Protein AF-0000000084390236 (afdb_homodimer)

pLDDT: mean 80.51, std 17.2, range [33.47, 97.0]

Nearest PDB structures (foldseek):
  9ard-assembly1_B  TM=4.558E-01  e=3.184E+00  Escherichia coli
  2nwu-assembly1_B  TM=4.380E-01  e=3.607E+00  Saccharolobus solfataricus P2
  3d7a-assembly1_B  TM=3.954E-01  e=5.944E+00  Pyrococcus horikoshii
  8stt-assembly1_B  TM=1.913E-01  e=8.122E+00  Human immunodeficiency virus type 1 BH10
  9ard-assembly1_B  TM=4.554E-01  e=3.184E+00  Escherichia coli

Foldseek 3Di:
DPPPPPPPPPPPPPPDDDDPDDDDCPCVQAPKDKAAAQDKDWDKDDDPPQKMKIKIKHQPRHVDGMDIGHDVVLVVLLCCQVPPNPQWDWDDDPRMIITIGMDGHHD/DPPPPPPPPPPPPPPDDDDPDDDDCPCVQAPKDKAAAQDKDWDKDDDPPQKMKIKIKHQPRHVDGMDIGHDVVLVVLLCCQVPPNPQWDWDDDPRMIITIGMDGHHD

Structure (mmCIF, N/CA/C/O backbone):
data_AF-0000000084390236-model_v1
#
loop_
_entity.id
_entity.type
_entity.pdbx_description
1 polymer 'Secreted protein'
#
loop_
_atom_site.group_PDB
_atom_site.id
_atom_site.type_symbol
_atom_site.label_atom_id
_atom_site.label_alt_id
_atom_site.label_comp_id
_atom_site.label_asym_id
_atom_site.label_entity_id
_atom_site.label_seq_id
_atom_site.pdbx_PDB_ins_code
_atom_site.Cartn_x
_atom_site.Cartn_y
_atom_site.Cartn_z
_atom_site.occupancy
_atom_site.B_iso_or_equiv
_atom_site.auth_seq_id
_atom_site.auth_comp_id
_atom_site.auth_asym_id
_atom_site.auth_atom_id
_atom_site.pdbx_PDB_model_num
ATOM 1 N N . MET A 1 1 ? -8.352 -32.094 42.062 1 33.47 1 MET A N 1
ATOM 2 C CA . MET A 1 1 ? -7.641 -31.969 40.812 1 33.47 1 MET A CA 1
ATOM 3 C C . MET A 1 1 ? -8.25 -30.844 39.969 1 33.47 1 MET A C 1
ATOM 5 O O . MET A 1 1 ? -9.422 -30.922 39.594 1 33.47 1 MET A O 1
ATOM 9 N N . HIS A 1 2 ? -7.883 -29.531 40.125 1 50.31 2 HIS A N 1
ATOM 10 C CA . HIS A 1 2 ? -8.352 -28.344 39.406 1 50.31 2 HIS A CA 1
ATOM 11 C C . HIS A 1 2 ? -7.883 -28.359 37.969 1 50.31 2 HIS A C 1
ATOM 13 O O . HIS A 1 2 ? -6.691 -28.516 37.688 1 50.31 2 HIS A O 1
ATOM 19 N N . PHE A 1 3 ? -8.758 -28.828 37 1 48.78 3 PHE A N 1
ATOM 20 C CA . PHE A 1 3 ? -8.508 -28.828 35.562 1 48.78 3 PHE A CA 1
ATOM 21 C C . PHE A 1 3 ? -8.32 -27.422 35.031 1 48.78 3 PHE A C 1
ATOM 23 O O . PHE A 1 3 ? -9.258 -26.609 35.062 1 48.78 3 PHE A O 1
ATOM 30 N N . SER A 1 4 ? -7.082 -26.906 35.031 1 49.53 4 SER A N 1
ATOM 31 C CA . SER A 1 4 ? -6.789 -25.594 34.469 1 49.53 4 SER A CA 1
ATOM 32 C C . SER A 1 4 ? -6.992 -25.609 32.938 1 49.53 4 SER A C 1
ATOM 34 O O . SER A 1 4 ? -6.359 -26.391 32.25 1 49.53 4 SER A O 1
ATOM 36 N N . LEU A 1 5 ? -8.133 -25.188 32.438 1 47.44 5 LEU A N 1
ATOM 37 C CA . LEU A 1 5 ? -8.422 -24.969 31.031 1 47.44 5 LEU A CA 1
ATOM 38 C C . LEU A 1 5 ? -7.5 -23.922 30.438 1 47.44 5 LEU A C 1
ATOM 40 O O . LEU A 1 5 ? -7.602 -22.734 30.781 1 47.44 5 LEU A O 1
ATOM 44 N N . THR A 1 6 ? -6.312 -24.266 30 1 50.31 6 THR A N 1
ATOM 45 C CA . THR A 1 6 ? -5.461 -23.344 29.266 1 50.31 6 THR A CA 1
ATOM 46 C C . THR A 1 6 ? -6.07 -23.016 27.906 1 50.31 6 THR A C 1
ATOM 48 O O . THR A 1 6 ? -6.352 -23.906 27.109 1 50.31 6 THR A O 1
ATOM 51 N N . THR A 1 7 ? -6.84 -21.953 27.781 1 48.75 7 THR A N 1
ATOM 52 C CA . THR A 1 7 ? -7.383 -21.469 26.516 1 48.75 7 THR A CA 1
ATOM 53 C C . THR A 1 7 ? -6.258 -21.078 25.562 1 48.75 7 THR A C 1
ATOM 55 O O . THR A 1 7 ? -5.5 -20.156 25.828 1 48.75 7 THR A O 1
ATOM 58 N N . VAL A 1 8 ? -5.73 -21.969 24.719 1 41.94 8 VAL A N 1
ATOM 59 C CA . VAL A 1 8 ? -4.781 -21.672 23.656 1 41.94 8 VAL A CA 1
ATOM 60 C C . VAL A 1 8 ? -5.426 -20.719 22.641 1 41.94 8 VAL A C 1
ATOM 62 O O . VAL A 1 8 ? -6.457 -21.047 22.047 1 41.94 8 VAL A O 1
ATOM 65 N N . LEU A 1 9 ? -5.266 -19.422 22.75 1 39.34 9 LEU A N 1
ATOM 66 C CA . LEU A 1 9 ? -5.625 -18.484 21.703 1 39.34 9 LEU A CA 1
ATOM 67 C C . LEU A 1 9 ? -4.906 -18.812 20.391 1 39.34 9 LEU A C 1
ATOM 69 O O . LEU A 1 9 ? -3.686 -18.656 20.297 1 39.34 9 LEU A O 1
ATOM 73 N N . ALA A 1 10 ? -5.426 -19.688 19.641 1 37 10 ALA A N 1
ATOM 74 C CA . ALA A 1 10 ? -4.871 -20 18.312 1 37 10 ALA A CA 1
ATOM 75 C C . ALA A 1 10 ? -4.805 -18.75 17.453 1 37 10 ALA A C 1
ATOM 77 O O . ALA A 1 10 ? -5.832 -18.109 17.172 1 37 10 ALA A O 1
ATOM 78 N N . PHE A 1 11 ? -3.777 -17.953 17.484 1 38.78 11 PHE A N 1
ATOM 79 C CA . PHE A 1 11 ? -3.582 -16.969 16.422 1 38.78 11 PHE A CA 1
ATOM 80 C C . PHE A 1 11 ? -3.762 -17.609 15.055 1 38.78 11 PHE A C 1
ATOM 82 O O . PHE A 1 11 ? -3.016 -18.531 14.695 1 38.78 11 PHE A O 1
ATOM 89 N N . ALA A 1 12 ? -4.973 -17.656 14.594 1 41.47 12 ALA A N 1
ATOM 90 C CA . ALA A 1 12 ? -5.113 -18.109 13.219 1 41.47 12 ALA A CA 1
ATOM 91 C C . ALA A 1 12 ? -4.074 -17.453 12.312 1 41.47 12 ALA A C 1
ATOM 93 O O . ALA A 1 12 ? -4.055 -16.234 12.164 1 41.47 12 ALA A O 1
ATOM 94 N N . ALA A 1 13 ? -2.91 -17.953 12.203 1 42.88 13 ALA A N 1
ATOM 95 C CA . ALA A 1 13 ? -1.902 -17.562 11.219 1 42.88 13 ALA A CA 1
ATOM 96 C C . ALA A 1 13 ? -2.545 -17.25 9.867 1 42.88 13 ALA A C 1
ATOM 98 O O . ALA A 1 13 ? -3.465 -17.953 9.43 1 42.88 13 ALA A O 1
ATOM 99 N N . SER A 1 14 ? -2.748 -16.031 9.422 1 51.5 14 SER A N 1
ATOM 100 C CA . SER A 1 14 ? -3.033 -15.695 8.031 1 51.5 14 SER A CA 1
ATOM 101 C C . SER A 1 14 ? -2.369 -16.688 7.082 1 51.5 14 SER A C 1
ATOM 103 O O . SER A 1 14 ? -1.148 -16.844 7.105 1 51.5 14 SER A O 1
ATOM 105 N N . ALA A 1 15 ? -2.951 -17.812 6.879 1 56.16 15 ALA A N 1
ATOM 106 C CA . ALA A 1 15 ? -2.303 -18.812 6.027 1 56.16 15 ALA A CA 1
ATOM 107 C C . ALA A 1 15 ? -2.049 -18.25 4.629 1 56.16 15 ALA A C 1
ATOM 109 O O . ALA A 1 15 ? -2.99 -18.016 3.869 1 56.16 15 ALA A O 1
ATOM 110 N N . SER A 1 16 ? -1.032 -17.297 4.395 1 63.94 16 SER A N 1
ATOM 111 C CA . SER A 1 16 ? -0.568 -16.938 3.061 1 63.94 16 SER A CA 1
ATOM 112 C C . SER A 1 16 ? -0.257 -18.172 2.225 1 63.94 16 SER A C 1
ATOM 114 O O . SER A 1 16 ? 0.336 -19.125 2.725 1 63.94 16 SER A O 1
ATOM 116 N N . ALA A 1 17 ? -1.039 -18.344 1.073 1 87.12 17 ALA A N 1
ATOM 117 C CA . ALA A 1 17 ? -0.689 -19.375 0.102 1 87.12 17 ALA A CA 1
ATOM 118 C C . ALA A 1 17 ? 0.173 -18.797 -1.02 1 87.12 17 ALA A C 1
ATOM 120 O O . ALA A 1 17 ? -0.348 -18.266 -2.004 1 87.12 17 ALA A O 1
ATOM 121 N N . CYS A 1 18 ? 1.438 -18.906 -0.767 1 93.69 18 CYS A N 1
ATOM 122 C CA . CYS A 1 18 ? 2.371 -18.531 -1.825 1 93.69 18 CYS A CA 1
ATOM 123 C C . CYS A 1 18 ? 2.365 -19.562 -2.943 1 93.69 18 CYS A C 1
ATOM 125 O O . CYS A 1 18 ? 2.293 -20.766 -2.682 1 93.69 18 CYS A O 1
ATOM 127 N N . TYR A 1 19 ? 2.4 -18.969 -4.156 1 95.19 19 TYR A N 1
ATOM 128 C CA . TYR A 1 19 ? 2.535 -19.891 -5.281 1 95.19 19 TYR A CA 1
ATOM 129 C C . TYR A 1 19 ? 3.938 -20.484 -5.336 1 95.19 19 TYR A C 1
ATOM 131 O O . TYR A 1 19 ? 4.914 -19.828 -4.977 1 95.19 19 TYR A O 1
ATOM 139 N N . GLY A 1 20 ? 4.059 -21.656 -5.809 1 92.88 20 GLY A N 1
ATOM 140 C CA . GLY A 1 20 ? 5.332 -22.359 -5.832 1 92.88 20 GLY A CA 1
ATOM 141 C C . GLY A 1 20 ? 6.094 -22.172 -7.129 1 92.88 20 GLY A C 1
ATOM 142 O O . GLY A 1 20 ? 7.246 -22.609 -7.246 1 92.88 20 GLY A O 1
ATOM 143 N N . GLY A 1 21 ? 5.426 -21.562 -8.125 1 92.31 21 GLY A N 1
ATOM 144 C CA . GLY A 1 21 ? 6.051 -21.375 -9.422 1 92.31 21 GLY A CA 1
ATOM 145 C C . GLY A 1 21 ? 5.371 -20.297 -10.258 1 92.31 21 GLY A C 1
ATOM 146 O O . GLY A 1 21 ? 4.414 -19.672 -9.805 1 92.31 21 GLY A O 1
ATOM 147 N N . GLY A 1 22 ? 5.965 -20.078 -11.508 1 91.75 22 GLY A N 1
ATOM 148 C CA . GLY A 1 22 ? 5.48 -19.031 -12.398 1 91.75 22 GLY A CA 1
ATOM 149 C C . GLY A 1 22 ? 6.414 -17.844 -12.477 1 91.75 22 GLY A C 1
ATOM 150 O O . GLY A 1 22 ? 7.59 -17.938 -12.117 1 91.75 22 GLY A O 1
ATOM 151 N N . GLN A 1 23 ? 5.828 -16.766 -13.117 1 90.38 23 GLN A N 1
ATOM 152 C CA . GLN A 1 23 ? 6.605 -15.539 -13.18 1 90.38 23 GLN A CA 1
ATOM 153 C C . GLN A 1 23 ? 6.91 -15.008 -11.781 1 90.38 23 GLN A C 1
ATOM 155 O O . GLN A 1 23 ? 5.992 -14.781 -10.984 1 90.38 23 GLN A O 1
ATOM 160 N N . ALA A 1 24 ? 8.172 -14.898 -11.492 1 87.69 24 ALA A N 1
ATOM 161 C CA . ALA A 1 24 ? 8.594 -14.352 -10.203 1 87.69 24 ALA A CA 1
ATOM 162 C C . ALA A 1 24 ? 8.562 -12.82 -10.219 1 87.69 24 ALA A C 1
ATOM 164 O O . ALA A 1 24 ? 8.672 -12.203 -11.281 1 87.69 24 ALA A O 1
ATOM 165 N N . TRP A 1 25 ? 8.359 -12.25 -8.992 1 82.69 25 TRP A N 1
ATOM 166 C CA . TRP A 1 25 ? 8.438 -10.797 -8.852 1 82.69 25 TRP A CA 1
ATOM 167 C C . TRP A 1 25 ? 9.781 -10.281 -9.352 1 82.69 25 TRP A C 1
ATOM 169 O O . TRP A 1 25 ? 9.844 -9.266 -10.055 1 82.69 25 TRP A O 1
ATOM 179 N N . GLY A 1 26 ? 10.859 -11.195 -9.109 1 73.38 26 GLY A N 1
ATOM 180 C CA . GLY A 1 26 ? 12.188 -10.711 -9.461 1 73.38 26 GLY A CA 1
ATOM 181 C C . GLY A 1 26 ? 12.422 -9.266 -9.07 1 73.38 26 GLY A C 1
ATOM 182 O O . GLY A 1 26 ? 12.07 -8.852 -7.961 1 73.38 26 GLY A O 1
ATOM 183 N N . ASN A 1 27 ? 13.117 -8.578 -10.055 1 63.16 27 ASN A N 1
ATOM 184 C CA . ASN A 1 27 ? 13.43 -7.176 -9.805 1 63.16 27 ASN A CA 1
ATOM 185 C C . ASN A 1 27 ? 12.219 -6.281 -10.047 1 63.16 27 ASN A C 1
ATOM 187 O O . ASN A 1 27 ? 12.297 -5.062 -9.867 1 63.16 27 ASN A O 1
ATOM 191 N N . ILE A 1 28 ? 11.297 -6.922 -10.719 1 58.22 28 ILE A N 1
ATOM 192 C CA . ILE A 1 28 ? 10.141 -6.105 -11.078 1 58.22 28 ILE A CA 1
ATOM 193 C C . ILE A 1 28 ? 9.344 -5.758 -9.82 1 58.22 28 ILE A C 1
ATOM 195 O O . ILE A 1 28 ? 8.328 -5.062 -9.898 1 58.22 28 ILE A O 1
ATOM 199 N N . ARG A 1 29 ? 9.758 -6.508 -8.719 1 56.41 29 ARG A N 1
ATOM 200 C CA . ARG A 1 29 ? 8.969 -5.996 -7.602 1 56.41 29 ARG A CA 1
ATOM 201 C C . ARG A 1 29 ? 8.727 -4.496 -7.742 1 56.41 29 ARG A C 1
ATOM 203 O O . ARG A 1 29 ? 9.453 -3.811 -8.469 1 56.41 29 ARG A O 1
ATOM 210 N N . LEU A 1 30 ? 7.543 -3.994 -7.355 1 54.88 30 LEU A N 1
ATOM 211 C CA . LEU A 1 30 ? 7.094 -2.635 -7.637 1 54.88 30 LEU A CA 1
ATOM 212 C C . LEU A 1 30 ? 8.273 -1.668 -7.664 1 54.88 30 LEU A C 1
ATOM 214 O O . LEU A 1 30 ? 9.188 -1.778 -6.848 1 54.88 30 LEU A O 1
ATOM 218 N N . GLU A 1 31 ? 8.586 -1.188 -8.945 1 57.03 31 GLU A N 1
ATOM 219 C CA . GLU A 1 31 ? 9.75 -0.342 -9.203 1 57.03 31 GLU A CA 1
ATOM 220 C C . GLU A 1 31 ? 10.266 0.295 -7.918 1 57.03 31 GLU A C 1
ATOM 222 O O . GLU A 1 31 ? 9.508 0.922 -7.18 1 57.03 31 GLU A O 1
ATOM 227 N N . ALA A 1 32 ? 11.328 -0.36 -7.531 1 70.5 32 ALA A N 1
ATOM 228 C CA . ALA A 1 32 ? 12.023 0.193 -6.371 1 70.5 32 ALA A CA 1
ATOM 229 C C . ALA A 1 32 ? 12.734 1.494 -6.73 1 70.5 32 ALA A C 1
ATOM 231 O O . ALA A 1 32 ? 13.211 1.659 -7.855 1 70.5 32 ALA A O 1
ATOM 232 N N . VAL A 1 33 ? 12.609 2.5 -5.984 1 80.88 33 VAL A N 1
ATOM 233 C CA . VAL A 1 33 ? 13.258 3.797 -6.137 1 80.88 33 VAL A CA 1
ATOM 234 C C . VAL A 1 33 ? 14.461 3.885 -5.207 1 80.88 33 VAL A C 1
ATOM 236 O O . VAL A 1 33 ? 14.383 3.506 -4.035 1 80.88 33 VAL A O 1
ATOM 239 N N . GLU A 1 34 ? 15.539 4.336 -5.777 1 88.94 34 GLU A N 1
ATOM 240 C CA . GLU A 1 34 ? 16.734 4.523 -4.965 1 88.94 34 GLU A CA 1
ATOM 241 C C . GLU A 1 34 ? 16.75 5.902 -4.309 1 88.94 34 GLU A C 1
ATOM 243 O O . GLU A 1 34 ? 16.406 6.898 -4.941 1 88.94 34 GLU A O 1
ATOM 248 N N . PHE A 1 35 ? 17.172 5.867 -3.031 1 94.75 35 PHE A N 1
ATOM 249 C CA . PHE A 1 35 ? 17.359 7.086 -2.252 1 94.75 35 PHE A CA 1
ATOM 250 C C . PHE A 1 35 ? 18.797 7.195 -1.738 1 94.75 35 PHE A C 1
ATOM 252 O O . PHE A 1 35 ? 19.312 6.246 -1.154 1 94.75 35 PHE A O 1
ATOM 259 N N . ASN A 1 36 ? 19.359 8.422 -1.994 1 95.88 36 ASN A N 1
ATOM 260 C CA . ASN A 1 36 ? 20.562 8.719 -1.223 1 95.88 36 ASN A CA 1
ATOM 261 C C . ASN A 1 36 ? 20.25 8.938 0.253 1 95.88 36 ASN A C 1
ATOM 263 O O . ASN A 1 36 ? 19.094 9.195 0.612 1 95.88 36 ASN A O 1
ATOM 267 N N . GLY A 1 37 ? 21.266 8.789 1.025 1 95.56 37 GLY A N 1
ATOM 268 C CA . GLY A 1 37 ? 21.047 9.141 2.42 1 95.56 37 GLY A CA 1
ATOM 269 C C . GLY A 1 37 ? 20.578 10.57 2.607 1 95.56 37 GLY A C 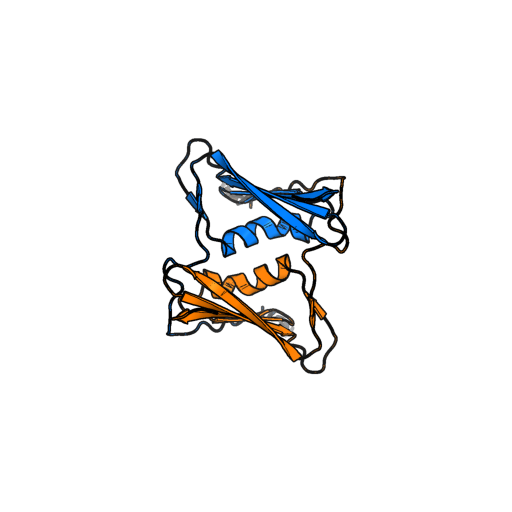1
ATOM 270 O O . GLY A 1 37 ? 21.188 11.508 2.084 1 95.56 37 GLY A O 1
ATOM 271 N N . GLY A 1 38 ? 19.484 10.703 3.395 1 96.31 38 GLY A N 1
ATOM 272 C CA . GLY A 1 38 ? 18.953 12.023 3.68 1 96.31 38 GLY A CA 1
ATOM 273 C C . GLY A 1 38 ? 18.062 12.562 2.576 1 96.31 38 GLY A C 1
ATOM 274 O O . GLY A 1 38 ? 17.453 13.617 2.729 1 96.31 38 GLY A O 1
ATOM 275 N N . GLU A 1 39 ? 17.922 11.789 1.456 1 96.88 39 GLU A N 1
ATOM 276 C CA . GLU A 1 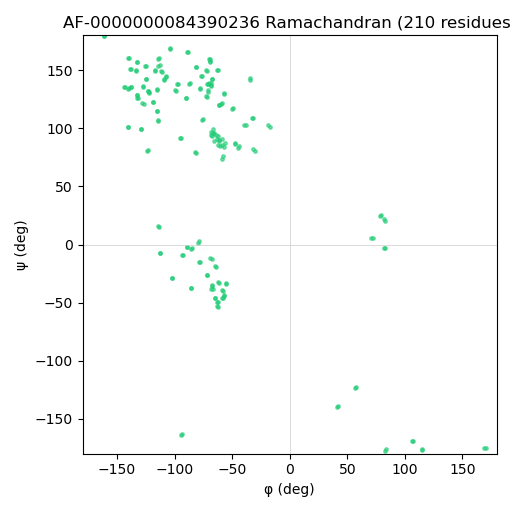39 ? 17.188 12.289 0.295 1 96.88 39 GLU A CA 1
ATOM 277 C C . GLU A 1 39 ? 15.68 12.195 0.509 1 96.88 39 GLU A C 1
ATOM 279 O O . GLU A 1 39 ? 15.18 11.203 1.033 1 96.88 39 GLU A O 1
ATOM 284 N N . ASN A 1 40 ? 15.055 13.281 0.148 1 96.62 40 ASN A N 1
ATOM 285 C CA . ASN A 1 40 ? 13.594 13.328 0.071 1 96.62 40 ASN A CA 1
ATOM 286 C C . ASN A 1 40 ? 13.102 13.117 -1.357 1 96.62 40 ASN A C 1
ATOM 288 O O . ASN A 1 40 ? 13.695 13.633 -2.307 1 96.62 40 ASN A O 1
ATOM 292 N N . LYS A 1 41 ? 12.055 12.328 -1.477 1 94.75 41 LYS A N 1
ATOM 293 C CA . LYS A 1 41 ? 11.266 12.305 -2.701 1 94.75 41 LYS A CA 1
ATOM 294 C C . LYS A 1 41 ? 9.789 12.578 -2.406 1 94.75 41 LYS A C 1
ATOM 296 O O . LYS A 1 41 ? 9.281 12.195 -1.353 1 94.75 41 LYS A O 1
ATOM 301 N N . TYR A 1 42 ? 9.242 13.305 -3.338 1 94.31 42 TYR A N 1
ATOM 302 C CA . TYR A 1 42 ? 7.883 13.797 -3.119 1 94.31 42 TYR A CA 1
ATOM 303 C C . TYR A 1 42 ? 6.93 13.227 -4.16 1 94.31 42 TYR A C 1
ATOM 305 O O . TYR A 1 42 ? 7.352 12.805 -5.242 1 94.31 42 TYR A O 1
ATOM 313 N N . GLY A 1 43 ? 5.672 13.078 -3.705 1 88.75 4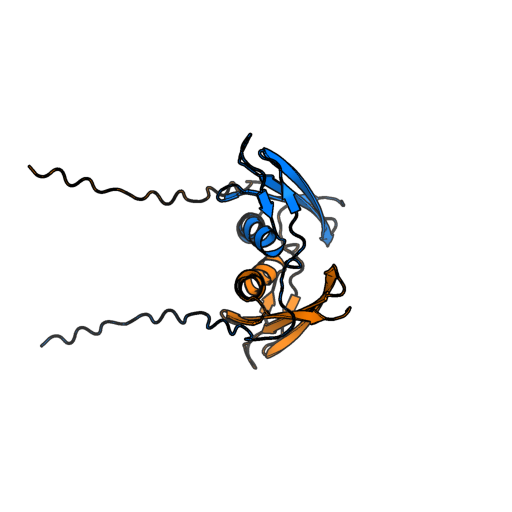3 GLY A N 1
ATOM 314 C CA . GLY A 1 43 ? 4.574 12.695 -4.578 1 88.75 43 GLY A CA 1
ATOM 315 C C . GLY A 1 43 ? 3.285 13.438 -4.277 1 88.75 43 GLY A C 1
ATOM 316 O O . GLY A 1 43 ? 3.145 14.039 -3.213 1 88.75 43 GLY A O 1
ATOM 317 N N . CYS A 1 44 ? 2.439 13.398 -5.305 1 88.44 44 CYS A N 1
ATOM 318 C CA . CYS A 1 44 ? 1.13 14.031 -5.172 1 88.44 44 CYS A CA 1
ATOM 319 C C . CYS A 1 44 ? 0.061 13.227 -5.902 1 88.44 44 CYS A C 1
ATOM 321 O O . CYS A 1 44 ? 0.289 12.75 -7.016 1 88.44 44 CYS A O 1
ATOM 323 N N . LYS A 1 45 ? -1.045 13.078 -5.195 1 81.69 45 LYS A N 1
ATOM 324 C CA . LYS A 1 45 ? -2.178 12.391 -5.805 1 81.69 45 LYS A CA 1
ATOM 325 C C . LYS A 1 45 ? -3.475 13.164 -5.59 1 81.69 45 LYS A C 1
ATOM 327 O O . LYS A 1 45 ? -3.805 13.531 -4.461 1 81.69 45 LYS A O 1
ATOM 332 N N . ASN A 1 46 ? -4.191 13.445 -6.785 1 80.75 46 ASN A N 1
ATOM 333 C CA . ASN A 1 46 ? -5.527 14.023 -6.66 1 80.75 46 ASN A CA 1
ATOM 334 C C . ASN A 1 46 ? -6.535 12.984 -6.172 1 80.75 46 ASN A C 1
ATOM 336 O O . ASN A 1 46 ? -6.578 11.867 -6.676 1 80.75 46 ASN A O 1
ATOM 340 N N . MET A 1 47 ? -7.078 13.609 -5.133 1 75.5 47 MET A N 1
ATOM 341 C CA . MET A 1 47 ? -8.164 12.773 -4.629 1 75.5 47 MET A CA 1
ATOM 342 C C . MET A 1 47 ? -9.523 13.328 -5.047 1 75.5 47 MET A C 1
ATOM 344 O O . MET A 1 47 ? -9.594 14.359 -5.719 1 75.5 47 MET A O 1
ATOM 348 N N . GLY A 1 48 ? -10.641 12.75 -4.934 1 70.38 48 GLY A N 1
ATOM 349 C CA . GLY A 1 48 ? -11.969 13.273 -5.227 1 70.38 48 GLY A CA 1
ATOM 350 C C . GLY A 1 48 ? -12.352 14.453 -4.355 1 70.38 48 GLY A C 1
ATOM 351 O O . GLY A 1 48 ? -11.766 14.664 -3.293 1 70.38 48 GLY A O 1
ATOM 352 N N . GLY A 1 49 ? -13.195 15.406 -4.836 1 77 49 GLY A N 1
ATOM 353 C CA . GLY A 1 49 ? -13.758 16.484 -4.027 1 77 49 GLY A CA 1
ATOM 354 C C . GLY A 1 49 ? -12.82 17.656 -3.855 1 77 49 GLY A C 1
ATOM 355 O O . GLY A 1 49 ? -12.867 18.344 -2.836 1 77 49 GLY A O 1
ATOM 356 N N . GLY A 1 50 ? -11.859 17.75 -4.793 1 86.69 50 GLY A N 1
ATOM 357 C CA . GLY A 1 50 ? -10.969 18.906 -4.719 1 86.69 50 GLY A CA 1
ATOM 358 C C . GLY A 1 50 ? -9.891 18.75 -3.656 1 86.69 50 GLY A C 1
ATOM 359 O O . GLY A 1 50 ? -9.461 19.75 -3.061 1 86.69 50 GLY A O 1
ATOM 360 N N . VAL A 1 51 ? -9.562 17.516 -3.318 1 84.12 51 VAL A N 1
ATOM 361 C CA . VAL A 1 51 ? -8.539 17.25 -2.318 1 84.12 51 VAL A CA 1
ATOM 362 C C . VAL A 1 51 ? -7.355 16.531 -2.967 1 84.12 51 VAL A C 1
ATOM 364 O O . VAL A 1 51 ? -7.547 15.641 -3.791 1 84.12 51 VAL A O 1
ATOM 367 N N . ARG A 1 52 ? -6.219 17 -2.662 1 87.56 52 ARG A N 1
ATOM 368 C CA . ARG A 1 52 ? -5 16.281 -3.051 1 87.56 52 ARG A CA 1
ATOM 369 C C . ARG A 1 52 ? -4.266 15.75 -1.828 1 87.56 52 ARG A C 1
ATOM 371 O O . ARG A 1 52 ? -4.484 16.219 -0.709 1 87.56 52 ARG A O 1
ATOM 378 N N . VAL A 1 53 ? -3.389 14.758 -2.041 1 89.06 53 VAL A N 1
ATOM 379 C CA . VAL A 1 53 ? -2.518 14.266 -0.979 1 89.06 53 VAL A CA 1
ATOM 380 C C . VAL A 1 53 ? -1.057 14.469 -1.373 1 89.06 53 VAL A C 1
ATOM 382 O O . VAL A 1 53 ? -0.637 14.062 -2.459 1 89.06 53 VAL A O 1
ATOM 385 N N . ASN A 1 54 ? -0.368 15.195 -0.52 1 93.62 54 ASN A N 1
ATOM 386 C CA . ASN A 1 54 ? 1.079 15.312 -0.665 1 93.62 54 ASN A CA 1
ATOM 387 C C . ASN A 1 54 ? 1.81 14.219 0.11 1 93.62 54 ASN A C 1
ATOM 389 O O . ASN A 1 54 ? 1.538 14 1.293 1 93.62 54 ASN A O 1
ATOM 393 N N . PHE A 1 55 ? 2.688 13.516 -0.681 1 93.25 55 PHE A N 1
ATOM 394 C CA . PHE A 1 55 ? 3.48 12.461 -0.057 1 93.25 55 PHE A CA 1
ATOM 395 C C . PHE A 1 55 ? 4.953 12.852 -0.004 1 93.25 55 PHE A C 1
ATOM 397 O O . PHE A 1 55 ? 5.43 13.609 -0.849 1 93.25 55 PHE A O 1
ATOM 404 N N . ARG A 1 56 ? 5.602 12.391 0.985 1 95.75 56 ARG A N 1
ATOM 405 C CA . ARG A 1 56 ? 7.059 12.414 1.051 1 95.75 56 ARG A CA 1
ATOM 406 C C . ARG A 1 56 ? 7.602 11.094 1.601 1 95.75 56 ARG A C 1
ATOM 408 O O . ARG A 1 56 ? 7.055 10.547 2.557 1 95.75 56 ARG A O 1
ATOM 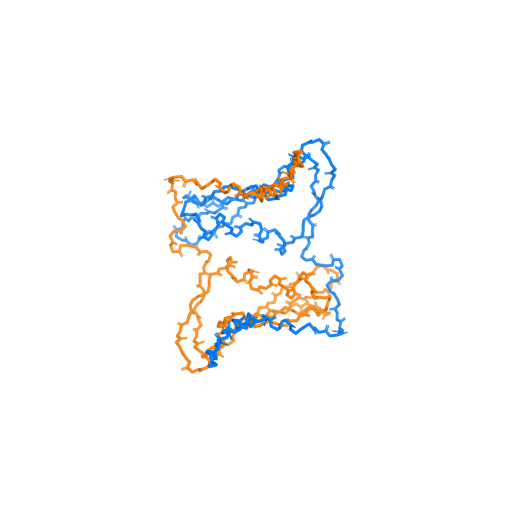415 N N . MET A 1 57 ? 8.633 10.633 0.925 1 95.31 57 MET A N 1
ATOM 416 C CA . MET A 1 57 ? 9.445 9.57 1.495 1 95.31 57 MET A CA 1
ATOM 417 C C . MET A 1 57 ? 10.906 10 1.599 1 95.31 57 MET A C 1
ATOM 419 O O . MET A 1 57 ? 11.477 10.523 0.638 1 95.31 57 MET A O 1
ATOM 423 N N . ARG A 1 58 ? 11.469 9.758 2.799 1 96.06 58 ARG A N 1
ATOM 424 C CA . ARG A 1 58 ? 12.859 10.156 3.008 1 96.06 58 ARG A CA 1
ATOM 425 C C . ARG A 1 58 ? 13.688 8.984 3.52 1 96.06 58 ARG A C 1
ATOM 427 O O . ARG A 1 58 ? 13.234 8.219 4.375 1 96.06 58 ARG A O 1
ATOM 434 N N . ASN A 1 59 ? 14.805 8.914 2.91 1 96.44 59 ASN A N 1
ATOM 435 C CA . ASN A 1 59 ? 15.836 8.141 3.588 1 96.44 59 ASN A CA 1
ATOM 436 C C . ASN A 1 59 ? 16.438 8.906 4.758 1 96.44 59 ASN A C 1
ATOM 438 O O . ASN A 1 59 ? 17.219 9.844 4.555 1 96.44 59 ASN A O 1
ATOM 442 N N . GLY A 1 60 ? 16.094 8.461 5.902 1 95.25 60 GLY A N 1
ATOM 443 C CA . GLY A 1 60 ? 16.422 9.227 7.094 1 95.25 60 GLY A CA 1
ATOM 444 C C . GLY A 1 60 ? 17.859 9.039 7.535 1 95.25 60 GLY A C 1
ATOM 445 O O . GLY A 1 60 ? 18.297 9.609 8.539 1 95.25 60 GLY A O 1
ATOM 446 N N . ASP A 1 61 ? 18.547 8.25 6.742 1 92.06 61 ASP A N 1
ATOM 447 C CA . ASP A 1 61 ? 19.953 8.094 7.047 1 92.06 61 ASP A CA 1
ATOM 448 C C . ASP A 1 61 ? 20.766 9.266 6.496 1 92.06 61 ASP A C 1
ATOM 450 O O . ASP A 1 61 ? 21.484 9.117 5.5 1 92.06 61 ASP A O 1
ATOM 454 N N . ASP A 1 62 ? 20.656 10.234 7.23 1 88 62 ASP A N 1
ATOM 455 C CA . ASP A 1 62 ? 21.391 11.422 6.785 1 88 62 ASP A CA 1
ATOM 456 C C . ASP A 1 62 ? 22.875 11.148 6.668 1 88 62 ASP A C 1
ATOM 458 O O . ASP A 1 62 ? 23.531 10.805 7.66 1 88 62 ASP A O 1
ATOM 462 N N . GLY A 1 63 ? 23.344 11.352 5.453 1 87.25 63 GLY A N 1
ATOM 463 C CA . GLY A 1 63 ? 24.766 11.086 5.227 1 87.25 63 GLY A CA 1
ATOM 464 C C . GLY A 1 63 ? 25.109 9.609 5.227 1 87.25 63 GLY A C 1
ATOM 465 O O . GLY A 1 63 ? 26.281 9.242 5.188 1 87.25 63 GLY A O 1
ATOM 466 N N . GLY A 1 64 ? 24.141 8.805 5.312 1 89.44 64 GLY A N 1
ATOM 467 C CA . GLY A 1 64 ? 24.328 7.363 5.359 1 89.44 64 GLY A CA 1
ATOM 468 C C . GLY A 1 64 ? 24.219 6.703 3.996 1 89.44 64 GLY A C 1
ATOM 469 O O . GLY A 1 64 ? 24.406 7.363 2.969 1 89.44 64 GLY A O 1
ATOM 470 N N . PRO A 1 65 ? 24.047 5.422 3.943 1 93.12 65 PRO A N 1
ATOM 471 C CA . PRO A 1 65 ? 24.047 4.656 2.695 1 93.12 65 PRO A CA 1
ATOM 472 C C . PRO A 1 65 ? 22.828 4.945 1.833 1 93.12 65 PRO A C 1
ATOM 474 O O . PRO A 1 65 ? 21.781 5.371 2.348 1 93.12 65 PRO A O 1
ATOM 477 N N . ARG A 1 66 ? 23.047 4.645 0.535 1 94.19 66 ARG A N 1
ATOM 478 C CA . ARG A 1 66 ? 21.906 4.586 -0.38 1 94.19 66 ARG A CA 1
ATOM 479 C C . ARG A 1 66 ? 21 3.412 -0.041 1 94.19 66 ARG A C 1
ATOM 481 O O . ARG A 1 66 ? 21.453 2.379 0.448 1 94.19 66 ARG A O 1
ATOM 488 N N . ARG A 1 67 ? 19.688 3.709 -0.199 1 91.88 67 ARG A N 1
ATOM 489 C CA . ARG A 1 67 ? 18.703 2.654 0.021 1 91.88 67 ARG A CA 1
ATOM 490 C C . ARG A 1 67 ? 17.672 2.619 -1.105 1 91.88 67 ARG A C 1
ATOM 492 O O . ARG A 1 67 ? 17.344 3.656 -1.688 1 91.88 67 ARG A O 1
ATOM 499 N N . THR A 1 68 ? 17.203 1.408 -1.318 1 87.31 68 THR A N 1
ATOM 500 C CA . THR A 1 68 ? 16.141 1.229 -2.303 1 87.31 68 THR A CA 1
ATOM 501 C C . THR A 1 68 ? 14.812 0.897 -1.618 1 87.31 68 THR A C 1
ATOM 503 O O . THR A 1 68 ? 14.797 0.245 -0.572 1 87.31 68 THR A O 1
ATOM 506 N N . LEU A 1 69 ? 13.773 1.477 -2.193 1 84.56 69 LEU A N 1
ATOM 507 C CA . LEU A 1 69 ? 12.43 1.275 -1.668 1 84.56 69 LEU A CA 1
ATOM 508 C C . LEU A 1 69 ? 11.484 0.801 -2.766 1 84.56 69 LEU A C 1
ATOM 510 O O . LEU A 1 69 ? 11.312 1.479 -3.781 1 84.56 69 LEU A O 1
ATOM 514 N N . ASP A 1 70 ? 10.945 -0.351 -2.488 1 75.56 70 ASP A N 1
ATOM 515 C CA . ASP A 1 70 ? 9.961 -0.819 -3.461 1 75.56 70 ASP A CA 1
ATOM 516 C C . ASP A 1 70 ? 8.562 -0.297 -3.125 1 75.56 70 ASP A C 1
ATOM 518 O O . ASP A 1 70 ? 8.32 0.154 -2.004 1 75.56 70 ASP A O 1
ATOM 522 N N . TYR A 1 71 ? 7.688 -0.4 -4.047 1 70.88 71 TYR A N 1
ATOM 523 C CA . TYR A 1 71 ? 6.367 0.208 -3.949 1 70.88 71 TYR A CA 1
ATOM 524 C C . TYR A 1 71 ? 5.578 -0.385 -2.789 1 70.88 71 TYR A C 1
ATOM 526 O O . TYR A 1 71 ? 4.949 0.345 -2.02 1 70.88 71 TYR A O 1
ATOM 534 N N . ALA A 1 72 ? 5.516 -1.654 -2.693 1 69.44 72 ALA A N 1
ATOM 535 C CA . ALA A 1 72 ? 4.742 -2.291 -1.629 1 69.44 72 ALA A CA 1
ATOM 536 C C . ALA A 1 72 ? 5.219 -1.828 -0.254 1 69.44 72 ALA A C 1
ATOM 538 O O . ALA A 1 72 ? 4.402 -1.545 0.626 1 69.44 72 ALA A O 1
ATOM 539 N N . THR A 1 73 ? 6.5 -1.781 -0.112 1 75.56 73 THR A N 1
ATOM 540 C CA . THR A 1 73 ? 7.066 -1.331 1.156 1 75.56 73 THR A CA 1
ATOM 541 C C . THR A 1 73 ? 6.777 0.151 1.38 1 75.56 73 THR A C 1
ATOM 543 O O . THR A 1 73 ? 6.535 0.578 2.51 1 75.56 73 THR A O 1
ATOM 546 N N . CYS A 1 74 ? 6.809 0.873 0.268 1 80.75 74 CYS A N 1
ATOM 547 C CA . CYS A 1 74 ? 6.469 2.289 0.354 1 80.75 74 CYS A CA 1
ATOM 548 C C . CYS A 1 74 ? 5.07 2.479 0.926 1 80.75 74 CYS A C 1
ATOM 550 O O . CYS A 1 74 ? 4.875 3.254 1.863 1 80.75 74 CYS A O 1
ATOM 552 N N . ILE A 1 75 ? 4.266 1.732 0.422 1 75.31 75 ILE A N 1
ATOM 553 C CA . ILE A 1 75 ? 2.879 1.854 0.856 1 75.31 75 ILE A CA 1
ATOM 554 C C . ILE A 1 75 ? 2.75 1.403 2.309 1 75.31 75 ILE A C 1
ATOM 556 O O . ILE A 1 75 ? 2.002 1.998 3.088 1 75.31 75 ILE A O 1
ATOM 560 N N . HIS A 1 76 ? 3.406 0.466 2.617 1 74.75 76 HIS A N 1
ATOM 561 C CA . HIS A 1 76 ? 3.395 -0.001 4 1 74.75 76 HIS A CA 1
ATOM 562 C C . HIS A 1 76 ? 3.828 1.103 4.957 1 74.75 76 HIS A C 1
ATOM 564 O O . HIS A 1 76 ? 3.209 1.301 6.004 1 74.75 76 HIS A O 1
ATOM 570 N N . PHE A 1 77 ? 4.805 1.87 4.57 1 84.38 77 PHE A N 1
ATOM 571 C CA . PHE A 1 77 ? 5.301 2.93 5.438 1 84.38 77 PHE A CA 1
ATOM 572 C C . PHE A 1 77 ? 4.297 4.07 5.531 1 84.38 77 PHE A C 1
ATOM 574 O O . PHE A 1 77 ? 4.191 4.727 6.57 1 84.38 77 PHE A O 1
ATOM 581 N N . LEU A 1 78 ? 3.525 4.168 4.512 1 85.19 78 LEU A N 1
ATOM 582 C CA . LEU A 1 78 ? 2.602 5.297 4.461 1 85.19 78 LEU A CA 1
ATOM 583 C C . LEU A 1 78 ? 1.274 4.941 5.125 1 85.19 78 LEU A C 1
ATOM 585 O O . LEU A 1 78 ? 0.426 5.812 5.328 1 85.19 78 LEU A O 1
ATOM 589 N N . LYS A 1 79 ? 1.16 3.793 5.555 1 79.94 79 LYS A N 1
ATOM 590 C CA . LYS A 1 79 ? -0.119 3.307 6.066 1 79.94 79 LYS A CA 1
ATOM 591 C C . LYS A 1 79 ? -0.537 4.07 7.32 1 79.94 79 LYS A C 1
ATOM 593 O O . LYS A 1 79 ? -1.688 4.492 7.441 1 79.94 79 LYS A O 1
ATOM 598 N N . ASN A 1 80 ? 0.333 4.242 8.188 1 80.94 80 ASN A N 1
ATOM 599 C CA . ASN A 1 80 ? -0.032 4.848 9.461 1 80.94 80 ASN A CA 1
ATOM 600 C C . ASN A 1 80 ? -0.539 6.277 9.281 1 80.94 80 ASN A C 1
ATOM 602 O O . ASN A 1 80 ? -1.648 6.605 9.703 1 80.94 80 ASN A O 1
ATOM 606 N N . PRO A 1 81 ? 0.177 7.141 8.633 1 87.44 81 PRO A N 1
ATOM 607 C CA . PRO A 1 81 ? -0.35 8.5 8.484 1 87.44 81 PRO A CA 1
ATOM 608 C C . PRO A 1 81 ? -1.627 8.539 7.645 1 87.44 81 PRO A C 1
ATOM 610 O O . PRO A 1 81 ? -2.418 9.484 7.77 1 87.44 81 PRO A O 1
ATOM 613 N N . ILE A 1 82 ? -1.881 7.512 6.879 1 82.19 82 ILE A N 1
ATOM 614 C CA . ILE A 1 82 ? -3.07 7.48 6.035 1 82.19 82 ILE A CA 1
ATOM 615 C C . ILE A 1 82 ? -4.258 6.945 6.832 1 82.19 82 ILE A C 1
ATOM 617 O O . ILE A 1 82 ? -5.367 7.469 6.73 1 82.19 82 ILE A O 1
ATOM 621 N N . THR A 1 83 ? -4.031 5.969 7.699 1 77.94 83 THR A N 1
ATOM 622 C CA . THR A 1 83 ? -5.141 5.242 8.312 1 77.94 83 THR A CA 1
ATOM 623 C C . THR A 1 83 ? -5.387 5.73 9.734 1 77.94 83 THR A C 1
ATOM 625 O O . THR A 1 83 ? -6.527 5.738 10.211 1 77.94 83 THR A O 1
ATOM 628 N N . ASN A 1 84 ? -4.359 6.184 10.336 1 80.38 84 ASN A N 1
ATOM 629 C CA . ASN A 1 84 ? -4.504 6.41 11.766 1 80.38 84 ASN A CA 1
ATOM 630 C C . ASN A 1 84 ? -4.445 7.895 12.109 1 80.38 84 ASN A C 1
ATOM 632 O O . ASN A 1 84 ? -4.672 8.281 13.258 1 80.38 84 ASN A O 1
ATOM 636 N N . CYS A 1 85 ? -4.133 8.688 11.094 1 87.12 85 CYS A N 1
ATOM 637 C CA . CYS A 1 85 ? -4.027 10.125 11.328 1 87.12 85 CYS A CA 1
ATOM 638 C C . CYS A 1 85 ? -5.094 10.891 10.555 1 87.12 85 CYS A C 1
ATOM 640 O O . CYS A 1 85 ? -4.992 11.031 9.328 1 87.12 85 CYS A O 1
ATOM 642 N N . ASN A 1 86 ? -5.992 11.523 11.195 1 85.81 86 ASN A N 1
ATOM 643 C CA . ASN A 1 86 ? -7.137 12.156 10.547 1 85.81 86 ASN A CA 1
ATOM 644 C C . ASN A 1 86 ? -6.695 13.258 9.586 1 85.81 86 ASN A C 1
ATOM 646 O O . ASN A 1 86 ? -7.34 13.484 8.562 1 85.81 86 ASN A O 1
ATOM 650 N N . PHE A 1 87 ? -5.617 13.875 9.953 1 90.88 87 PHE A N 1
ATOM 651 C CA . PHE A 1 87 ? -5.184 15.008 9.156 1 90.88 87 PHE A CA 1
ATOM 652 C C . PHE A 1 87 ? -3.857 14.719 8.469 1 90.88 87 PHE A C 1
ATOM 654 O O . PHE A 1 87 ? -3.186 15.633 7.984 1 90.88 87 PHE A O 1
ATOM 661 N N . GLY A 1 88 ? -3.488 13.461 8.422 1 90.06 88 GLY A N 1
ATOM 662 C CA . GLY A 1 88 ? -2.174 13.102 7.914 1 90.06 88 GLY A CA 1
ATOM 663 C C . GLY A 1 88 ? -1.079 13.227 8.961 1 90.06 88 GLY A C 1
ATOM 664 O O . GLY A 1 88 ? -1.361 13.438 10.141 1 90.06 88 GLY A O 1
ATOM 665 N N . GLY A 1 89 ? 0.072 12.953 8.453 1 94.81 89 GLY A N 1
ATOM 666 C CA . GLY A 1 89 ? 1.194 12.984 9.383 1 94.81 89 GLY A CA 1
ATOM 667 C C . GLY A 1 89 ? 2.473 12.422 8.781 1 94.81 89 GLY A C 1
ATOM 668 O O . GLY A 1 89 ? 2.586 12.289 7.562 1 94.81 89 GLY A O 1
ATOM 669 N N . GLU A 1 90 ? 3.42 12.383 9.734 1 94.94 90 GLU A N 1
ATOM 670 C CA . GLU A 1 90 ? 4.719 11.797 9.414 1 94.94 90 GLU A CA 1
ATOM 671 C C . GLU A 1 90 ? 5.086 10.688 10.398 1 94.94 90 GLU A C 1
ATOM 673 O O . GLU A 1 90 ? 4.543 10.633 11.508 1 94.94 90 GLU A O 1
ATOM 678 N N . ASP A 1 91 ? 5.914 9.797 9.82 1 93.81 91 ASP A N 1
ATOM 679 C CA . ASP A 1 91 ? 6.324 8.688 10.664 1 93.81 91 ASP A CA 1
ATOM 680 C C . ASP A 1 91 ? 7.836 8.469 10.594 1 93.81 91 ASP A C 1
ATOM 682 O O . ASP A 1 91 ? 8.508 9.047 9.734 1 93.81 91 ASP A O 1
ATOM 686 N N . ASN A 1 92 ? 8.297 7.828 11.68 1 92 92 ASN A N 1
ATOM 687 C CA . ASN A 1 92 ? 9.664 7.344 11.742 1 92 92 ASN A CA 1
ATOM 688 C C . ASN A 1 92 ? 9.719 5.82 11.797 1 92 92 ASN A C 1
ATOM 690 O O . ASN A 1 92 ? 9.484 5.227 12.852 1 92 92 ASN A O 1
ATOM 694 N N . GLN A 1 93 ? 10.125 5.246 10.656 1 89.62 93 GLN A N 1
ATOM 695 C CA . GLN A 1 93 ? 10.164 3.789 10.562 1 89.62 93 GLN A CA 1
ATOM 696 C C . GLN A 1 93 ? 11.516 3.303 10.055 1 89.62 93 GLN A C 1
ATOM 698 O O . GLN A 1 93 ? 11.773 3.322 8.852 1 89.62 93 GLN A O 1
ATOM 703 N N . GLY A 1 94 ? 12.336 2.869 11.023 1 89.94 94 GLY A N 1
ATOM 704 C CA . GLY A 1 94 ? 13.695 2.543 10.609 1 89.94 94 GLY A CA 1
ATOM 705 C C . GLY A 1 94 ? 14.406 3.701 9.938 1 89.94 94 GLY A C 1
ATOM 706 O O . GLY A 1 94 ? 14.477 4.801 10.492 1 89.94 94 GLY A O 1
ATOM 707 N N . ALA A 1 95 ? 14.852 3.428 8.719 1 93.62 95 ALA A N 1
ATOM 708 C CA . ALA A 1 95 ? 15.562 4.473 7.984 1 93.62 95 ALA A CA 1
ATOM 709 C C . ALA A 1 95 ? 14.594 5.398 7.262 1 93.62 95 ALA A C 1
ATOM 711 O O . ALA A 1 95 ? 15 6.406 6.68 1 93.62 95 ALA A O 1
ATOM 712 N N . TRP A 1 96 ? 13.32 5.051 7.371 1 94.81 96 TRP A N 1
ATOM 713 C CA . TRP A 1 96 ? 12.383 5.73 6.48 1 94.81 96 TRP A CA 1
ATOM 714 C C . TRP A 1 96 ? 11.523 6.727 7.254 1 94.81 96 TRP A C 1
ATOM 716 O O . TRP A 1 96 ? 11.172 6.484 8.414 1 94.81 96 TRP A O 1
ATOM 726 N N . ARG A 1 97 ? 11.25 7.844 6.516 1 95.44 97 ARG A N 1
ATOM 727 C CA . ARG A 1 97 ? 10.406 8.914 7.039 1 95.44 97 ARG A CA 1
ATOM 728 C C . ARG A 1 97 ? 9.227 9.18 6.109 1 95.44 97 ARG A C 1
ATOM 730 O O . ARG A 1 97 ? 9.234 10.148 5.348 1 95.44 97 ARG A O 1
ATOM 737 N N . PRO A 1 98 ? 8.195 8.375 6.211 1 95.12 98 PRO A N 1
ATOM 738 C CA . PRO A 1 98 ? 7.008 8.594 5.379 1 95.12 98 PRO A CA 1
ATOM 739 C C . PRO A 1 98 ? 6.141 9.742 5.875 1 95.12 98 PRO A C 1
ATOM 741 O O . PRO A 1 98 ? 6.039 9.969 7.082 1 95.12 98 PRO A O 1
ATOM 744 N N . ARG A 1 99 ? 5.562 10.43 4.91 1 95.06 99 ARG A N 1
ATOM 745 C CA . ARG A 1 99 ? 4.605 11.5 5.18 1 95.06 99 ARG A CA 1
ATOM 746 C C . ARG A 1 99 ? 3.447 11.461 4.188 1 95.06 99 ARG A C 1
ATOM 748 O O . ARG A 1 99 ? 3.65 11.234 2.994 1 95.06 99 ARG A O 1
ATOM 755 N N . ALA A 1 100 ? 2.305 11.586 4.695 1 92.5 100 ALA A N 1
ATOM 756 C CA . ALA A 1 100 ? 1.092 11.781 3.906 1 92.5 100 ALA A CA 1
ATOM 757 C C . ALA A 1 100 ? 0.25 12.922 4.477 1 92.5 100 ALA A C 1
ATOM 759 O O . ALA A 1 100 ? -0.055 12.945 5.668 1 92.5 100 ALA A O 1
ATOM 760 N N . ASP A 1 101 ? -0.106 13.859 3.557 1 93.56 101 ASP A N 1
ATOM 761 C CA . ASP A 1 101 ? -0.743 15.102 3.998 1 93.56 101 ASP A CA 1
ATOM 762 C C . ASP A 1 101 ? -1.856 15.516 3.039 1 93.56 101 ASP A C 1
ATOM 764 O O . ASP A 1 101 ? -1.589 16.094 1.979 1 93.56 101 ASP A O 1
ATOM 768 N N . PRO A 1 102 ? -3.07 15.227 3.469 1 91.31 102 PRO A N 1
ATOM 769 C CA . PRO A 1 102 ? -4.16 15.734 2.629 1 91.31 102 PRO A CA 1
ATOM 770 C C . PRO A 1 102 ? -4.266 17.25 2.66 1 91.31 102 PRO A C 1
ATOM 772 O O . PRO A 1 102 ? -4.047 17.875 3.707 1 91.31 102 PRO A O 1
ATOM 775 N N . ASN A 1 103 ? -4.457 17.812 1.51 1 94.31 103 ASN A N 1
ATOM 776 C CA . ASN A 1 103 ? -4.602 19.266 1.349 1 94.31 103 ASN A CA 1
ATOM 777 C C . ASN A 1 103 ? -5.719 19.609 0.367 1 94.31 103 ASN A C 1
ATOM 779 O O . ASN A 1 103 ? -6.02 18.812 -0.536 1 94.31 103 ASN A O 1
ATOM 783 N N . VAL A 1 104 ? -6.324 20.781 0.594 1 92.69 104 VAL A N 1
ATOM 784 C CA . VAL A 1 104 ? -7.301 21.266 -0.372 1 92.69 104 VAL A CA 1
ATOM 785 C C . VAL A 1 104 ? -6.59 21.672 -1.666 1 92.69 104 VAL A C 1
ATOM 787 O O . VAL A 1 104 ? -5.512 22.25 -1.634 1 92.69 104 VAL A O 1
ATOM 790 N N . GLY A 1 105 ? -7.223 21.312 -2.746 1 93.69 105 GLY A N 1
ATOM 791 C CA . GLY A 1 105 ? -6.688 21.672 -4.047 1 93.69 105 GLY A CA 1
ATOM 792 C C . GLY A 1 105 ? -6.254 20.484 -4.875 1 93.69 105 GLY A C 1
ATOM 793 O O . GLY A 1 105 ? -6.488 19.328 -4.488 1 93.69 105 GLY A O 1
ATOM 794 N N . ASN A 1 106 ? -5.664 20.703 -6.09 1 88 106 ASN A N 1
ATOM 795 C CA . ASN A 1 106 ? -5.18 19.672 -6.996 1 88 106 ASN A CA 1
ATOM 796 C C . ASN A 1 106 ? -3.66 19.703 -7.117 1 88 106 ASN A C 1
ATOM 798 O O . ASN A 1 106 ? -3.025 20.703 -6.809 1 88 106 ASN A O 1
ATOM 802 N N . CYS A 1 107 ? -3.129 18.5 -7.465 1 93.25 107 CYS A N 1
ATOM 803 C CA . CYS A 1 107 ? -1.688 18.406 -7.672 1 93.25 107 CYS A CA 1
ATOM 804 C C . CYS A 1 107 ? -1.237 19.312 -8.82 1 93.25 107 CYS A C 1
ATOM 806 O O . CYS A 1 107 ? -2.012 19.578 -9.734 1 93.25 107 CYS A O 1
ATOM 808 N N . MET B 1 1 ? 25.172 -9.953 46.312 1 34.47 1 MET B N 1
ATOM 809 C CA . MET B 1 1 ? 24.141 -9.133 45.719 1 34.47 1 MET B CA 1
ATOM 810 C C . MET B 1 1 ? 24.25 -9.172 44.188 1 34.47 1 MET B C 1
ATOM 812 O O . MET B 1 1 ? 25.25 -8.75 43.625 1 34.47 1 MET B O 1
ATOM 816 N N . HIS B 1 2 ? 23.703 -10.203 43.469 1 49.81 2 HIS B N 1
ATOM 817 C CA . HIS B 1 2 ? 23.688 -10.375 42 1 49.81 2 HIS B CA 1
ATOM 818 C C . HIS B 1 2 ? 22.828 -9.312 41.344 1 49.81 2 HIS B C 1
ATOM 820 O O . HIS B 1 2 ? 21.672 -9.125 41.719 1 49.81 2 HIS B O 1
ATOM 826 N N . PHE B 1 3 ? 23.469 -8.211 40.781 1 49.97 3 PHE B N 1
ATOM 827 C CA . PHE B 1 3 ? 22.812 -7.152 40.031 1 49.97 3 PHE B CA 1
ATOM 828 C C . PHE B 1 3 ? 22.234 -7.699 38.719 1 49.97 3 PHE B C 1
ATOM 830 O O . PHE B 1 3 ? 22.969 -8.156 37.844 1 49.97 3 PHE B O 1
ATOM 837 N N . SER B 1 4 ? 20.984 -8.164 38.781 1 50.31 4 SER B N 1
ATOM 838 C CA . SER B 1 4 ? 20.297 -8.602 37.562 1 50.31 4 SER B CA 1
ATOM 839 C C . SER B 1 4 ? 20.062 -7.426 36.625 1 50.31 4 SER B C 1
ATOM 841 O O . SER B 1 4 ? 19.391 -6.457 36.969 1 50.31 4 SER B O 1
ATOM 843 N N . LEU B 1 5 ? 20.953 -7.227 35.656 1 47.84 5 LEU B N 1
ATOM 844 C CA . LEU B 1 5 ? 20.781 -6.262 34.562 1 47.84 5 LEU B CA 1
ATOM 845 C C . LEU B 1 5 ? 19.562 -6.625 33.719 1 47.84 5 LEU B C 1
ATOM 847 O O . LEU B 1 5 ? 19.594 -7.637 33 1 47.84 5 LEU B O 1
ATOM 851 N N . THR B 1 6 ? 18.359 -6.211 34.062 1 50.94 6 THR B N 1
ATOM 852 C CA . THR B 1 6 ? 17.203 -6.367 33.188 1 50.94 6 THR B CA 1
ATOM 853 C C . THR B 1 6 ? 17.328 -5.477 31.953 1 50.94 6 THR B C 1
ATOM 855 O O . THR B 1 6 ? 17.484 -4.262 32.094 1 50.94 6 THR B O 1
ATOM 858 N N . THR B 1 7 ? 17.844 -5.988 30.844 1 48.16 7 THR B N 1
ATOM 859 C CA . THR B 1 7 ? 17.906 -5.281 29.578 1 48.16 7 THR B CA 1
ATOM 860 C C . THR B 1 7 ? 16.5 -4.973 29.062 1 48.16 7 THR B C 1
ATOM 862 O O . THR B 1 7 ? 15.734 -5.887 28.75 1 48.16 7 THR B O 1
ATOM 865 N N . VAL B 1 8 ? 15.875 -3.834 29.375 1 43.31 8 VAL B N 1
ATOM 866 C CA . VAL B 1 8 ? 14.625 -3.371 28.797 1 43.31 8 VAL B CA 1
ATOM 867 C C . VAL B 1 8 ? 14.812 -3.115 27.297 1 43.31 8 VAL B C 1
ATOM 869 O O . VAL B 1 8 ? 15.672 -2.32 26.906 1 43.31 8 VA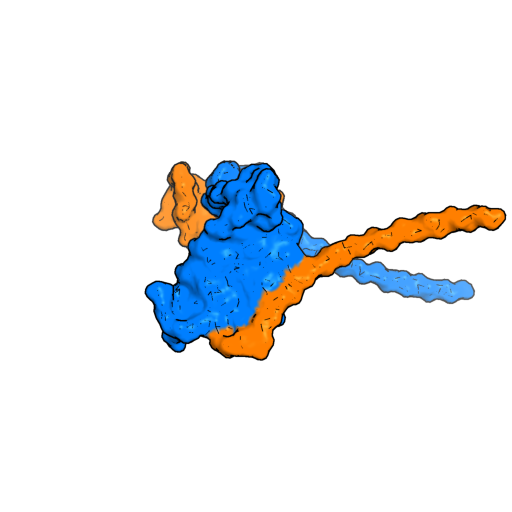L B O 1
ATOM 872 N N . LEU B 1 9 ? 14.516 -4.027 26.453 1 38.41 9 LEU B N 1
ATOM 873 C CA . LEU B 1 9 ? 14.422 -3.773 25.016 1 38.41 9 LEU B CA 1
ATOM 874 C C . LEU B 1 9 ? 13.383 -2.703 24.719 1 38.41 9 LEU B C 1
ATOM 876 O O . LEU B 1 9 ? 12.18 -2.936 24.891 1 38.41 9 LEU B O 1
ATOM 880 N N . ALA B 1 10 ? 13.766 -1.484 24.781 1 38.34 10 ALA B N 1
ATOM 881 C CA . ALA B 1 10 ? 12.867 -0.396 24.406 1 38.34 10 ALA B CA 1
ATOM 882 C C . ALA B 1 10 ? 12.398 -0.538 22.953 1 38.34 10 ALA B C 1
ATOM 884 O O . ALA B 1 10 ? 13.219 -0.58 22.031 1 38.34 10 ALA B O 1
ATOM 885 N N . PHE B 1 11 ? 11.32 -1.194 22.703 1 39.81 11 PHE B N 1
ATOM 886 C CA . PHE B 1 11 ? 10.719 -1.064 21.375 1 39.81 11 PHE B CA 1
ATOM 887 C C . PHE B 1 11 ? 10.625 0.4 20.969 1 39.81 11 PHE B C 1
ATOM 889 O O . PHE B 1 11 ? 9.961 1.193 21.641 1 39.81 11 PHE B O 1
ATOM 896 N N . ALA B 1 12 ? 11.633 0.907 20.391 1 41 12 ALA B N 1
ATOM 897 C CA . ALA B 1 12 ? 11.461 2.262 19.875 1 41 12 ALA B CA 1
ATOM 898 C C . ALA B 1 12 ? 10.125 2.406 19.141 1 41 12 ALA B C 1
ATOM 900 O O . ALA B 1 12 ? 9.906 1.766 18.125 1 41 12 ALA B O 1
ATOM 901 N N . ALA B 1 13 ? 9.008 2.646 19.766 1 43.44 13 ALA B N 1
ATOM 902 C CA . ALA B 1 13 ? 7.719 3.01 19.188 1 43.44 13 ALA B CA 1
ATOM 903 C C . ALA B 1 13 ? 7.898 3.99 18.031 1 43.44 13 ALA B C 1
ATOM 905 O O . ALA B 1 13 ? 8.68 4.941 18.125 1 43.44 13 ALA B O 1
ATOM 906 N N . SER B 1 14 ? 7.812 3.633 16.766 1 51.97 14 SER B N 1
ATOM 907 C CA . SER B 1 14 ? 7.645 4.535 15.633 1 51.97 14 SER B CA 1
ATOM 908 C C . SER B 1 14 ? 6.84 5.77 16.016 1 51.97 14 SER B C 1
ATOM 910 O O . SER B 1 14 ? 5.723 5.656 16.531 1 51.97 14 SER B O 1
ATOM 912 N N . ALA B 1 15 ? 7.438 6.734 16.594 1 57.03 15 ALA B N 1
ATOM 913 C CA . ALA B 1 15 ? 6.688 7.91 17.031 1 57.03 15 ALA B CA 1
ATOM 914 C C . ALA B 1 15 ? 5.973 8.562 15.852 1 57.03 15 ALA B C 1
ATOM 916 O O . ALA B 1 15 ? 6.617 9.094 14.945 1 57.03 15 ALA B O 1
ATOM 917 N N . SER B 1 16 ? 4.84 8.016 15.32 1 63.94 16 SER B N 1
ATOM 918 C CA . SER B 1 16 ? 3.967 8.711 14.383 1 63.94 16 SER B CA 1
ATOM 919 C C . SER B 1 16 ? 3.596 10.102 14.891 1 63.94 16 SER B C 1
ATOM 921 O O . SER B 1 16 ? 3.299 10.266 16.078 1 63.94 16 SER B O 1
ATOM 923 N N . ALA B 1 17 ? 4.039 11.18 14.102 1 87.12 17 ALA B N 1
ATOM 924 C CA . ALA B 1 17 ? 3.574 12.531 14.398 1 87.12 17 ALA B CA 1
ATOM 925 C C . ALA B 1 17 ? 2.367 12.891 13.539 1 87.12 17 ALA B C 1
ATOM 927 O O . ALA B 1 17 ? 2.52 13.367 12.414 1 87.12 17 ALA B O 1
ATOM 928 N N . CYS B 1 18 ? 1.247 12.594 14.125 1 93.69 18 CYS B N 1
ATOM 929 C CA . CYS B 1 18 ? 0.014 13.023 13.477 1 93.69 18 CYS B CA 1
ATOM 930 C C . CYS B 1 18 ? -0.157 14.539 13.578 1 93.69 18 CYS B C 1
ATOM 932 O O . CYS B 1 18 ? 0.146 15.133 14.617 1 93.69 18 CYS B O 1
ATOM 934 N N . TYR B 1 19 ? -0.613 15.062 12.414 1 95.12 19 TYR B N 1
ATOM 935 C CA . TYR B 1 19 ? -0.94 16.484 12.477 1 95.12 19 TYR B CA 1
ATOM 936 C C . TYR B 1 19 ? -2.215 16.719 13.273 1 95.12 19 TYR B C 1
ATOM 938 O O . TYR B 1 19 ? -3.123 15.883 13.266 1 95.12 19 TYR B O 1
ATOM 946 N N . GLY B 1 20 ? -2.314 17.828 13.906 1 92.94 20 GLY B N 1
ATOM 947 C CA . GLY B 1 20 ? -3.443 18.125 14.773 1 92.94 20 GLY B CA 1
ATOM 948 C C . GLY B 1 20 ? -4.555 18.875 14.07 1 92.94 20 GLY B C 1
ATOM 949 O O . GLY B 1 20 ? -5.629 19.094 14.633 1 92.94 20 GLY B O 1
ATOM 950 N N . GLY B 1 21 ? -4.27 19.312 12.828 1 92.44 21 GLY B N 1
ATOM 951 C CA . GLY B 1 21 ? -5.25 20.078 12.07 1 92.44 21 GLY B CA 1
ATOM 952 C C . GLY B 1 21 ? -4.969 20.094 10.586 1 92.44 21 GLY B C 1
ATOM 953 O O . GLY B 1 21 ? -4.016 19.484 10.117 1 92.44 21 GLY B O 1
ATOM 954 N N . GLY B 1 22 ? -5.91 20.828 9.836 1 91.75 22 GLY B N 1
ATOM 955 C CA . GLY B 1 22 ? -5.832 20.875 8.383 1 91.75 22 GLY B CA 1
ATOM 956 C C . GLY B 1 22 ? -6.898 20.047 7.695 1 91.75 22 GLY B C 1
ATOM 957 O O . GLY B 1 22 ? -7.902 19.688 8.312 1 91.75 22 GLY B O 1
ATOM 958 N N . GLN B 1 23 ? -6.656 19.906 6.355 1 90.38 23 GLN B N 1
ATOM 959 C CA . GLN B 1 23 ? -7.578 19.062 5.605 1 90.38 23 GLN B CA 1
ATOM 960 C C . GLN B 1 23 ? -7.547 17.625 6.125 1 90.38 23 GLN B C 1
ATOM 962 O O . GLN B 1 23 ? -6.484 17 6.168 1 90.38 23 GLN B O 1
ATOM 967 N N . ALA B 1 24 ? -8.695 17.172 6.574 1 87.56 24 ALA B N 1
ATOM 968 C CA . ALA B 1 24 ? -8.805 15.797 7.043 1 87.56 24 ALA B CA 1
ATOM 969 C C . ALA B 1 24 ? -8.977 14.836 5.875 1 87.56 24 ALA B C 1
ATOM 971 O O . ALA B 1 24 ? -9.445 15.227 4.805 1 87.56 24 ALA B O 1
ATOM 972 N N . TRP B 1 25 ? -8.508 13.555 6.109 1 82.44 25 TRP B N 1
ATOM 973 C CA . TRP B 1 25 ? -8.734 12.508 5.121 1 82.44 25 TRP B CA 1
ATOM 974 C C . TRP B 1 25 ? -10.219 12.375 4.797 1 82.44 25 TRP B C 1
ATOM 976 O O . TRP B 1 25 ? -10.594 12.25 3.629 1 82.44 25 TRP B O 1
ATOM 986 N N . GLY B 1 26 ? -11.062 12.664 5.926 1 73.19 26 GLY B N 1
ATOM 987 C CA . GLY B 1 26 ? -12.484 12.445 5.715 1 73.19 26 GLY B CA 1
ATOM 988 C C . GLY B 1 26 ? -12.781 11.18 4.934 1 73.19 26 GLY B C 1
ATOM 989 O O . GLY B 1 26 ? -12.195 10.133 5.195 1 73.19 26 GLY B O 1
ATOM 990 N N . ASN B 1 27 ? -13.805 11.391 4.027 1 62.94 27 ASN B N 1
ATOM 991 C CA . ASN B 1 27 ? -14.211 10.25 3.217 1 62.94 27 ASN B CA 1
ATOM 992 C C . ASN B 1 27 ? -13.242 10 2.064 1 62.94 27 ASN B C 1
ATOM 994 O O . ASN B 1 27 ? -13.422 9.07 1.282 1 62.94 27 ASN B O 1
ATOM 998 N N . ILE B 1 28 ? -12.469 11.055 1.885 1 57.88 28 ILE B N 1
ATOM 999 C CA . ILE B 1 28 ? -11.57 10.945 0.741 1 57.88 28 ILE B CA 1
ATOM 1000 C C . ILE B 1 28 ? -10.523 9.867 1.011 1 57.88 28 ILE B C 1
ATOM 1002 O O . ILE B 1 28 ? -9.664 9.602 0.167 1 57.88 28 ILE B O 1
ATOM 1006 N N . ARG B 1 29 ? -10.516 9.477 2.336 1 55.78 29 ARG B N 1
ATOM 1007 C CA . ARG B 1 29 ? -9.539 8.391 2.402 1 55.78 29 ARG B CA 1
ATOM 1008 C C . ARG B 1 29 ? -9.562 7.559 1.123 1 55.78 29 ARG B C 1
ATOM 1010 O O . ARG B 1 29 ? -10.539 7.578 0.377 1 55.78 29 ARG B O 1
ATOM 1017 N N . LEU B 1 30 ? -8.398 7.121 0.647 1 54.47 30 LEU B N 1
ATOM 1018 C CA . LEU B 1 30 ? -8.219 6.523 -0.672 1 54.47 30 LEU B CA 1
ATOM 1019 C C . LEU B 1 30 ? -9.477 5.77 -1.098 1 54.47 30 LEU B C 1
ATOM 1021 O O . LEU B 1 30 ? -10.117 5.105 -0.278 1 54.47 30 LEU B O 1
ATOM 1025 N N . GLU B 1 31 ? -10.188 6.398 -2.135 1 56.91 31 GLU B N 1
ATOM 1026 C CA . GLU B 1 31 ? -11.469 5.891 -2.619 1 56.91 31 GLU B CA 1
ATOM 1027 C C . GLU B 1 31 ? -11.688 4.441 -2.189 1 56.91 31 GLU B C 1
ATOM 1029 O O . GLU B 1 31 ? -10.836 3.582 -2.43 1 56.91 31 GLU B O 1
ATOM 1034 N N . A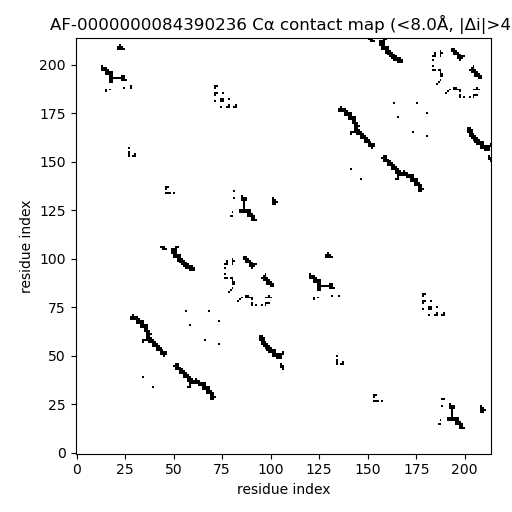LA B 1 32 ? -12.492 4.438 -1.159 1 70.12 32 ALA B N 1
ATOM 1035 C CA . ALA B 1 32 ? -12.891 3.117 -0.684 1 70.12 32 ALA B CA 1
ATOM 1036 C C . ALA B 1 32 ? -13.844 2.447 -1.669 1 70.12 32 ALA B C 1
ATOM 1038 O O . ALA B 1 32 ? -14.641 3.119 -2.328 1 70.12 32 ALA B O 1
ATOM 1039 N N . VAL B 1 33 ? -13.617 1.255 -2.02 1 80.88 33 VAL B N 1
ATOM 1040 C CA . VAL B 1 33 ? -14.453 0.446 -2.902 1 80.88 33 VAL B CA 1
ATOM 1041 C C . VAL B 1 33 ? -15.344 -0.472 -2.072 1 80.88 33 VAL B C 1
ATOM 1043 O O . VAL B 1 33 ? -14.883 -1.1 -1.116 1 80.88 33 VAL B O 1
ATOM 1046 N N . GLU B 1 34 ? -16.594 -0.46 -2.449 1 88.88 34 GLU B N 1
ATOM 1047 C CA . GLU B 1 34 ? -17.531 -1.346 -1.764 1 88.88 34 GLU B CA 1
ATOM 1048 C C . GLU B 1 34 ? -17.547 -2.732 -2.4 1 88.88 34 GLU B C 1
ATOM 1050 O O . GLU B 1 34 ? -17.516 -2.859 -3.625 1 88.88 34 GLU B O 1
ATOM 1055 N N . PHE B 1 35 ? -17.594 -3.727 -1.486 1 95.06 35 PHE B N 1
ATOM 1056 C CA . PHE B 1 35 ? -17.719 -5.125 -1.886 1 95.06 35 PHE B CA 1
ATOM 1057 C C . PHE B 1 35 ? -18.953 -5.762 -1.253 1 95.06 35 PHE B C 1
ATOM 1059 O O . PHE B 1 35 ? -19.156 -5.656 -0.043 1 95.06 35 PHE B O 1
ATOM 1066 N N . ASN B 1 36 ? -19.719 -6.445 -2.156 1 95.94 36 ASN B N 1
ATOM 1067 C CA . ASN B 1 36 ? -20.688 -7.375 -1.577 1 95.94 36 ASN B CA 1
ATOM 1068 C C . ASN B 1 36 ? -20 -8.578 -0.947 1 95.94 36 ASN B C 1
ATOM 1070 O O . ASN B 1 36 ? -18.828 -8.867 -1.247 1 95.94 36 ASN B O 1
ATOM 1074 N N . GLY B 1 37 ? -20.734 -9.188 -0.095 1 95.69 37 GLY B N 1
ATOM 1075 C CA . GLY B 1 37 ? -20.188 -10.438 0.413 1 95.69 37 GLY B CA 1
ATOM 1076 C C . GLY B 1 37 ? -19.875 -11.438 -0.68 1 95.69 37 GLY B C 1
ATOM 1077 O O . GLY B 1 37 ? -20.734 -11.734 -1.522 1 95.69 37 GLY B O 1
ATOM 1078 N N . GLY B 1 38 ? -18.641 -11.961 -0.62 1 96.44 38 GLY B N 1
ATOM 1079 C CA . GLY B 1 38 ? -18.234 -12.969 -1.591 1 96.44 38 GLY B CA 1
ATOM 1080 C C . GLY B 1 38 ? -17.766 -12.375 -2.904 1 96.44 38 GLY B C 1
ATOM 1081 O O . GLY B 1 38 ? -17.281 -13.094 -3.781 1 96.44 38 GLY B O 1
ATOM 1082 N N . GLU B 1 39 ? -17.844 -11.016 -3.039 1 97 39 GLU B N 1
ATOM 1083 C CA . GLU B 1 39 ? -17.547 -10.375 -4.316 1 97 39 GLU B C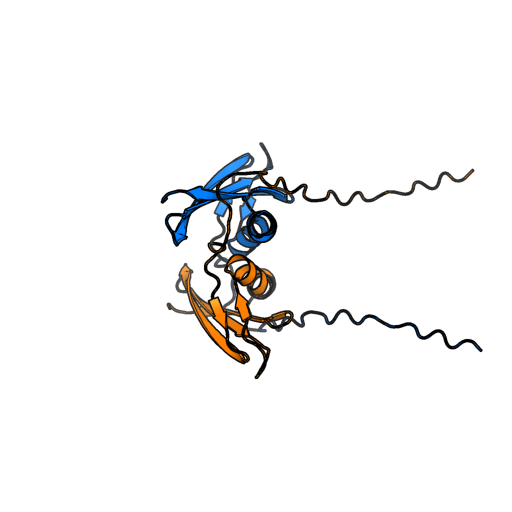A 1
ATOM 1084 C C . GLU B 1 39 ? -16.031 -10.281 -4.547 1 97 39 GLU B C 1
ATOM 1086 O O . GLU B 1 39 ? -15.281 -9.961 -3.627 1 97 39 GLU B O 1
ATOM 1091 N N . ASN B 1 40 ? -15.672 -10.641 -5.742 1 96.75 40 ASN B N 1
ATOM 1092 C CA . ASN B 1 40 ? -14.32 -10.422 -6.23 1 96.75 40 ASN B CA 1
ATOM 1093 C C . ASN B 1 40 ? -14.219 -9.148 -7.066 1 96.75 40 ASN B C 1
ATOM 1095 O O . ASN B 1 40 ? -15.117 -8.844 -7.852 1 96.75 40 ASN B O 1
ATOM 1099 N N . LYS B 1 41 ? -13.164 -8.414 -6.852 1 94.88 41 LYS B N 1
ATOM 1100 C CA . LYS B 1 41 ? -12.75 -7.375 -7.789 1 94.88 41 LYS B CA 1
ATOM 1101 C C . LYS B 1 41 ? -11.305 -7.578 -8.234 1 94.88 41 LYS B C 1
ATOM 1103 O O . LYS B 1 41 ? -10.477 -8.062 -7.457 1 94.88 41 LYS B O 1
ATOM 1108 N N . TYR B 1 42 ? -11.117 -7.273 -9.5 1 94.38 42 TYR B N 1
ATOM 1109 C CA . TYR B 1 42 ? -9.836 -7.574 -10.117 1 94.38 42 TYR B CA 1
ATOM 1110 C C . TYR B 1 42 ? -9.141 -6.301 -10.578 1 94.38 42 TYR B C 1
ATOM 1112 O O . TYR B 1 42 ? -9.789 -5.273 -10.797 1 94.38 42 TYR B O 1
ATOM 1120 N N . GLY B 1 43 ? -7.805 -6.387 -10.539 1 88.81 43 GLY B N 1
ATOM 1121 C CA . GLY B 1 43 ? -6.953 -5.34 -11.086 1 88.81 43 GLY B CA 1
ATOM 1122 C C . GLY B 1 43 ? -5.746 -5.879 -11.828 1 88.81 43 GLY B C 1
ATOM 1123 O O . GLY B 1 43 ? -5.398 -7.055 -11.688 1 88.81 43 GLY B O 1
ATOM 1124 N N . CYS B 1 44 ? -5.219 -4.984 -12.664 1 88.44 44 CYS B N 1
ATOM 1125 C CA . CYS B 1 44 ? -4.023 -5.32 -13.422 1 88.44 44 CYS B CA 1
ATOM 1126 C C . CYS B 1 44 ? -3.102 -4.117 -13.555 1 88.44 44 CYS B C 1
ATOM 1128 O O . CYS B 1 44 ? -3.562 -3 -13.805 1 88.44 44 CYS B O 1
ATOM 1130 N N . LYS B 1 45 ? -1.83 -4.406 -13.328 1 81.69 45 LYS B N 1
ATOM 1131 C CA . LYS B 1 45 ? -0.83 -3.354 -13.492 1 81.69 45 LYS B CA 1
ATOM 1132 C C . LYS B 1 45 ? 0.355 -3.848 -14.32 1 81.69 45 LYS B C 1
ATOM 1134 O O . LYS B 1 45 ? 0.941 -4.887 -14.016 1 81.69 45 LYS B O 1
ATOM 1139 N N . ASN B 1 46 ? 0.67 -3.049 -15.453 1 80.81 46 ASN B N 1
ATOM 1140 C CA . ASN B 1 46 ? 1.898 -3.338 -16.188 1 80.81 46 ASN B CA 1
ATOM 1141 C C . ASN B 1 46 ? 3.135 -2.916 -15.398 1 80.81 46 ASN B C 1
ATOM 1143 O O . ASN B 1 46 ? 3.188 -1.804 -14.867 1 80.81 46 ASN B O 1
ATOM 1147 N N . MET B 1 47 ? 3.854 -4.027 -15.406 1 75.44 47 MET B N 1
ATOM 1148 C CA . MET B 1 47 ? 5.137 -3.729 -14.781 1 75.44 47 MET B CA 1
ATOM 1149 C C . MET B 1 47 ? 6.238 -3.602 -15.828 1 75.44 47 MET B C 1
ATOM 1151 O O . MET B 1 47 ? 5.98 -3.758 -17.031 1 75.44 47 MET B O 1
ATOM 1155 N N . GLY B 1 48 ? 7.41 -3.156 -15.664 1 70.44 48 GLY B N 1
ATOM 1156 C CA . GLY B 1 48 ? 8.516 -3.098 -16.609 1 70.44 48 GLY B CA 1
ATOM 1157 C C . GLY B 1 48 ? 8.969 -4.465 -17.078 1 70.44 48 GLY B C 1
ATOM 1158 O O . GLY B 1 48 ? 8.68 -5.477 -16.438 1 70.44 48 GLY B O 1
ATOM 1159 N N . GLY B 1 49 ? 9.5 -4.613 -18.312 1 77.44 49 GLY B N 1
ATOM 1160 C CA . GLY B 1 49 ? 10.125 -5.836 -18.797 1 77.44 49 GLY B CA 1
ATOM 1161 C C . GLY B 1 49 ? 9.117 -6.852 -19.312 1 77.44 49 GLY B C 1
ATOM 1162 O O . GLY B 1 49 ? 9.359 -8.062 -19.234 1 77.44 49 GLY B O 1
ATOM 1163 N N . GLY B 1 50 ? 7.918 -6.336 -19.641 1 86.75 50 GLY B N 1
ATOM 1164 C CA . GLY B 1 50 ? 6.938 -7.254 -20.203 1 86.75 50 GLY B CA 1
ATOM 1165 C C . GLY B 1 50 ? 6.242 -8.102 -19.156 1 86.75 50 GLY B C 1
ATOM 1166 O O . GLY B 1 50 ? 5.871 -9.242 -19.422 1 86.75 50 GLY B O 1
ATOM 1167 N N . VAL B 1 51 ? 6.199 -7.594 -17.953 1 84.62 51 VAL B N 1
ATOM 1168 C CA . VAL B 1 51 ? 5.543 -8.305 -16.859 1 84.62 51 VAL B CA 1
ATOM 1169 C C . VAL B 1 51 ? 4.336 -7.504 -16.375 1 84.62 51 VAL B C 1
ATOM 1171 O O . VAL B 1 51 ? 4.406 -6.277 -16.25 1 84.62 51 VAL B O 1
ATOM 1174 N N . ARG B 1 52 ? 3.281 -8.18 -16.203 1 87.5 52 ARG B N 1
ATOM 1175 C CA . ARG B 1 52 ? 2.107 -7.59 -15.57 1 87.5 52 ARG B CA 1
ATOM 1176 C C . ARG B 1 52 ? 1.816 -8.258 -14.234 1 87.5 52 ARG B C 1
ATOM 1178 O O . ARG B 1 52 ? 2.256 -9.383 -13.984 1 87.5 52 ARG B O 1
ATOM 1185 N N . VAL B 1 53 ? 1.057 -7.555 -13.375 1 89.19 53 VAL B N 1
ATOM 1186 C CA . VAL B 1 53 ? 0.589 -8.141 -12.125 1 89.19 53 VAL B CA 1
ATOM 1187 C C . VAL B 1 53 ? -0.938 -8.164 -12.102 1 89.19 53 VAL B C 1
ATOM 1189 O O . VAL B 1 53 ? -1.582 -7.137 -12.32 1 89.19 53 VAL B O 1
ATOM 1192 N N . ASN B 1 54 ? -1.456 -9.359 -11.938 1 93.69 54 ASN B N 1
ATOM 1193 C CA . ASN B 1 54 ? -2.889 -9.508 -11.703 1 93.69 54 ASN B CA 1
ATOM 1194 C C . ASN B 1 54 ? -3.221 -9.477 -10.211 1 93.69 54 ASN B C 1
ATOM 1196 O O . ASN B 1 54 ? -2.598 -10.18 -9.414 1 93.69 54 ASN B O 1
ATOM 1200 N N . PHE B 1 55 ? -4.172 -8.547 -9.914 1 93.19 55 PHE B N 1
ATOM 1201 C CA . PHE B 1 55 ? -4.609 -8.438 -8.531 1 93.19 55 PHE B CA 1
ATOM 1202 C C . PHE B 1 55 ? -6.051 -8.914 -8.375 1 93.19 55 PHE B C 1
ATOM 1204 O O . PHE B 1 55 ? -6.84 -8.828 -9.312 1 93.19 55 PHE B O 1
ATOM 1211 N N . ARG B 1 56 ? -6.336 -9.438 -7.25 1 95.88 56 ARG B N 1
ATOM 1212 C CA . ARG B 1 56 ? -7.707 -9.688 -6.816 1 95.88 56 ARG B CA 1
ATOM 1213 C C . ARG B 1 56 ? -7.891 -9.32 -5.348 1 95.88 56 ARG B C 1
ATOM 1215 O O . ARG B 1 56 ? -7.027 -9.617 -4.516 1 95.88 56 ARG B O 1
ATOM 1222 N N . MET B 1 57 ? -8.992 -8.656 -5.121 1 95.38 57 MET B N 1
ATOM 1223 C CA . MET B 1 57 ? -9.469 -8.5 -3.75 1 95.38 57 MET B CA 1
ATOM 1224 C C . MET B 1 57 ? -10.891 -9.047 -3.602 1 95.38 57 MET B C 1
ATOM 1226 O O . MET B 1 57 ? -11.766 -8.742 -4.41 1 95.38 57 MET B O 1
ATOM 1230 N N . ARG B 1 58 ? -11.062 -9.859 -2.533 1 96.25 58 ARG B N 1
ATOM 1231 C CA . ARG B 1 58 ? -12.383 -10.453 -2.314 1 96.25 58 ARG B CA 1
ATOM 1232 C C . ARG B 1 58 ? -12.867 -10.188 -0.894 1 96.25 58 ARG B C 1
ATOM 1234 O O . ARG B 1 58 ? -12.102 -10.281 0.062 1 96.25 58 ARG B O 1
ATOM 1241 N N . ASN B 1 59 ? -14.102 -9.836 -0.886 1 96.56 59 ASN B N 1
ATOM 1242 C CA . ASN B 1 59 ? -14.789 -9.984 0.392 1 96.56 59 ASN B CA 1
ATOM 1243 C C . ASN B 1 59 ? -15.141 -11.438 0.678 1 96.56 59 ASN B C 1
ATOM 1245 O O . ASN B 1 59 ? -16.047 -11.992 0.064 1 96.56 59 ASN B O 1
ATOM 1249 N N . GLY B 1 60 ? -14.422 -11.961 1.586 1 95.31 60 GLY B N 1
ATOM 1250 C CA . GLY B 1 60 ? -14.516 -13.391 1.814 1 95.31 60 GLY B CA 1
ATOM 1251 C C . GLY B 1 60 ? -15.734 -13.789 2.629 1 95.31 60 GLY B C 1
ATOM 1252 O O . GLY B 1 60 ? -15.922 -14.969 2.939 1 95.31 60 GLY B O 1
ATOM 1253 N N . ASP B 1 61 ? -16.5 -12.781 2.928 1 92.19 61 ASP B N 1
ATOM 1254 C CA . ASP B 1 61 ? -17.734 -13.094 3.631 1 92.19 61 ASP B CA 1
ATOM 1255 C C . ASP B 1 61 ? -18.828 -13.531 2.654 1 92.19 61 ASP B C 1
ATOM 1257 O O . ASP B 1 61 ? -19.766 -12.781 2.375 1 92.19 61 ASP B O 1
ATOM 1261 N N . ASP B 1 62 ? -18.641 -14.711 2.348 1 88.88 62 ASP B N 1
ATOM 1262 C CA . ASP B 1 62 ? -19.625 -15.242 1.398 1 88.88 62 ASP B CA 1
ATOM 1263 C C . ASP B 1 62 ? -21.031 -15.141 1.957 1 88.88 62 ASP B C 1
ATOM 1265 O O . ASP B 1 62 ? -21.344 -15.742 2.99 1 88.88 62 ASP B O 1
ATOM 1269 N N . GLY B 1 63 ? -21.844 -14.445 1.203 1 87.75 63 GLY B N 1
ATOM 1270 C CA . GLY B 1 63 ? -23.219 -14.273 1.656 1 87.75 63 GLY B CA 1
ATOM 1271 C C . GLY B 1 63 ? -23.344 -13.359 2.859 1 87.75 63 GLY B C 1
ATOM 1272 O O . GLY B 1 63 ? -24.422 -13.234 3.445 1 87.75 63 GLY B O 1
ATOM 1273 N N . GLY B 1 64 ? -22.281 -12.781 3.244 1 89.44 64 GLY B N 1
ATOM 1274 C CA . GLY B 1 64 ? -22.25 -11.906 4.406 1 89.44 64 GLY B CA 1
ATOM 1275 C C . GLY B 1 64 ? -22.453 -10.438 4.059 1 89.44 64 GLY B C 1
ATOM 1276 O O . GLY B 1 64 ? -23 -10.117 2.998 1 89.44 64 GLY B O 1
ATOM 1277 N N . PRO B 1 65 ? -22.125 -9.562 4.941 1 93.12 65 PRO B N 1
ATOM 1278 C CA . PRO B 1 65 ? -22.359 -8.125 4.77 1 93.12 65 PRO B CA 1
ATOM 1279 C C . PRO B 1 65 ? -21.484 -7.504 3.691 1 93.12 65 PRO B C 1
ATOM 1281 O O . PRO B 1 65 ? -20.406 -8.031 3.391 1 93.12 65 PRO B O 1
ATOM 1284 N N . ARG B 1 66 ? -22.016 -6.375 3.211 1 94.19 66 ARG B N 1
ATOM 1285 C CA . ARG B 1 66 ? -21.188 -5.5 2.389 1 94.19 66 ARG B CA 1
ATOM 1286 C C . ARG B 1 66 ? -20.078 -4.879 3.213 1 94.19 66 ARG B C 1
ATOM 1288 O O . ARG B 1 66 ? -20.234 -4.621 4.406 1 94.19 66 ARG B O 1
ATOM 1295 N N . ARG B 1 67 ? -18.906 -4.773 2.531 1 91.88 67 ARG B N 1
ATOM 1296 C CA . ARG B 1 67 ? -17.766 -4.129 3.176 1 91.88 67 ARG B CA 1
ATOM 1297 C C . ARG B 1 67 ? -17.094 -3.129 2.236 1 91.88 67 ARG B C 1
ATOM 1299 O O . ARG B 1 67 ? -17.094 -3.322 1.019 1 91.88 67 ARG B O 1
ATOM 1306 N N . THR B 1 68 ? -16.531 -2.127 2.881 1 87.25 68 THR B N 1
ATOM 1307 C CA . THR B 1 68 ? -15.766 -1.138 2.123 1 87.25 68 THR B CA 1
ATOM 1308 C C . THR B 1 68 ? -14.273 -1.27 2.404 1 87.25 68 THR B C 1
ATOM 1310 O O . THR B 1 68 ? -13.875 -1.638 3.512 1 87.25 68 THR B O 1
ATOM 1313 N N . LEU B 1 69 ? -13.531 -1.063 1.341 1 84.56 69 LEU B N 1
ATOM 1314 C CA . LEU B 1 69 ? -12.078 -1.155 1.425 1 84.56 69 LEU B CA 1
ATOM 1315 C C . LEU B 1 69 ? -11.422 0.096 0.854 1 84.56 69 LEU B C 1
ATOM 1317 O O . LEU B 1 69 ? -11.641 0.441 -0.31 1 84.56 69 LEU B O 1
ATOM 1321 N N . ASP B 1 70 ? -10.672 0.702 1.719 1 75.31 70 ASP B N 1
ATOM 1322 C CA . ASP B 1 70 ? -9.953 1.861 1.209 1 75.31 70 ASP B CA 1
ATOM 1323 C C . ASP B 1 70 ? -8.594 1.453 0.631 1 75.31 70 ASP B C 1
ATOM 1325 O O . ASP B 1 70 ? -8.109 0.351 0.895 1 75.31 70 ASP B O 1
ATOM 1329 N N . TYR B 1 71 ? -8.016 2.326 -0.085 1 70.69 71 TYR B N 1
ATOM 1330 C CA . TYR B 1 71 ? -6.809 2.031 -0.85 1 70.69 71 TYR B CA 1
ATOM 1331 C C . TYR B 1 71 ? -5.66 1.649 0.073 1 70.69 71 TYR B C 1
ATOM 1333 O O . TYR B 1 71 ? -4.941 0.679 -0.186 1 70.69 71 TYR B O 1
ATOM 1341 N N . ALA B 1 72 ? -5.402 2.404 1.068 1 69 72 ALA B N 1
ATOM 1342 C CA . ALA B 1 72 ? -4.289 2.119 1.969 1 69 72 ALA B CA 1
ATOM 1343 C C . ALA B 1 72 ? -4.418 0.725 2.578 1 69 72 ALA B C 1
ATOM 1345 O O . ALA B 1 72 ? -3.436 -0.014 2.666 1 69 72 ALA B O 1
ATOM 1346 N N . THR B 1 73 ? -5.609 0.422 2.988 1 75.44 73 THR B N 1
ATOM 1347 C CA . THR B 1 73 ? -5.852 -0.893 3.57 1 75.44 73 THR B CA 1
ATOM 1348 C C . THR B 1 73 ? -5.715 -1.985 2.516 1 75.44 73 THR B C 1
ATOM 1350 O O . THR B 1 73 ? -5.227 -3.08 2.807 1 75.44 73 THR B O 1
ATOM 1353 N N . CYS B 1 74 ? -6.137 -1.621 1.318 1 80.69 74 CYS B N 1
ATOM 1354 C CA . CYS B 1 74 ? -5.977 -2.561 0.215 1 80.69 74 CYS B CA 1
ATOM 1355 C C . CYS B 1 74 ? -4.512 -2.934 0.022 1 80.69 74 CYS B C 1
ATOM 1357 O O . CYS B 1 74 ? -4.172 -4.117 -0.051 1 80.69 74 CYS B O 1
ATOM 1359 N N . ILE B 1 75 ? -3.789 -1.962 0.039 1 75.19 75 ILE B N 1
ATOM 1360 C CA . ILE B 1 75 ? -2.365 -2.189 -0.181 1 75.19 75 ILE B CA 1
ATOM 1361 C C . ILE B 1 75 ? -1.781 -2.973 0.993 1 75.19 75 ILE B C 1
ATOM 1363 O O . ILE B 1 75 ? -0.929 -3.844 0.804 1 75.19 75 ILE B O 1
ATOM 1367 N N . HIS B 1 76 ? -2.197 -2.693 2.064 1 74.56 76 HIS B N 1
ATOM 1368 C CA . HIS B 1 76 ? -1.741 -3.43 3.238 1 74.56 76 HIS B CA 1
ATOM 1369 C C . HIS B 1 76 ? -2.041 -4.918 3.105 1 74.56 76 HIS B C 1
ATOM 1371 O O . HIS B 1 76 ? -1.187 -5.758 3.406 1 74.56 76 HIS B O 1
ATOM 1377 N N . PHE B 1 77 ? -3.178 -5.234 2.568 1 84.56 77 PHE B N 1
ATOM 1378 C CA . PHE B 1 77 ? -3.555 -6.637 2.43 1 84.56 77 PHE B CA 1
ATOM 1379 C C . PHE B 1 77 ? -2.723 -7.316 1.349 1 84.56 77 PHE B C 1
ATOM 1381 O O . PHE B 1 77 ? -2.42 -8.508 1.448 1 84.56 77 PHE B O 1
ATOM 1388 N N . LEU B 1 78 ? -2.283 -6.512 0.459 1 85.31 78 LEU B N 1
ATOM 1389 C CA . LEU B 1 78 ? -1.566 -7.078 -0.676 1 85.31 78 LEU B CA 1
ATOM 1390 C C . LEU B 1 78 ? -0.073 -7.18 -0.381 1 85.31 78 LEU B C 1
ATOM 1392 O O . LEU B 1 78 ? 0.677 -7.781 -1.153 1 85.31 78 LEU B O 1
ATOM 1396 N N . LYS B 1 79 ? 0.3 -6.754 0.7 1 79.94 79 LYS B N 1
ATOM 1397 C CA . LYS B 1 79 ? 1.724 -6.66 1.012 1 79.94 79 LYS B CA 1
ATOM 1398 C C . LYS B 1 79 ? 2.367 -8.047 1.062 1 79.94 79 LYS B C 1
ATOM 1400 O O . LYS B 1 79 ? 3.439 -8.258 0.492 1 79.94 79 LYS B O 1
ATOM 1405 N N . ASN B 1 80 ? 1.763 -8.922 1.695 1 81.25 80 ASN B N 1
ATOM 1406 C CA . ASN B 1 80 ? 2.387 -10.227 1.893 1 81.25 80 ASN B CA 1
ATOM 1407 C C . ASN B 1 80 ? 2.625 -10.938 0.566 1 81.25 80 ASN B C 1
ATOM 1409 O O . ASN B 1 80 ? 3.756 -11.328 0.258 1 81.25 80 ASN B O 1
ATOM 1413 N N . PRO B 1 81 ? 1.656 -11.102 -0.262 1 87.5 81 PRO B N 1
ATOM 1414 C CA . PRO B 1 81 ? 1.931 -11.789 -1.525 1 87.5 81 PRO B CA 1
ATOM 1415 C C . PRO B 1 81 ? 2.902 -11.023 -2.418 1 87.5 81 PRO B C 1
ATOM 1417 O O . PRO B 1 81 ? 3.555 -11.609 -3.281 1 87.5 81 PRO B O 1
ATOM 1420 N N . ILE B 1 82 ? 3.059 -9.75 -2.166 1 82.31 82 ILE B N 1
ATOM 1421 C CA . ILE B 1 82 ? 3.955 -8.93 -2.98 1 82.31 82 ILE B CA 1
ATOM 1422 C C . ILE B 1 82 ? 5.379 -9.031 -2.438 1 82.31 82 ILE B C 1
ATOM 1424 O O . ILE B 1 82 ? 6.336 -9.141 -3.205 1 82.31 82 ILE B O 1
ATOM 1428 N N . THR B 1 83 ? 5.543 -9.086 -1.123 1 77.81 83 THR B N 1
ATOM 1429 C CA . THR B 1 83 ? 6.863 -8.938 -0.524 1 77.81 83 THR B CA 1
ATOM 1430 C C . THR B 1 83 ? 7.43 -10.289 -0.109 1 77.81 83 THR B C 1
ATOM 1432 O O . THR B 1 83 ? 8.641 -10.5 -0.156 1 77.81 83 THR B O 1
ATOM 1435 N N . ASN B 1 84 ? 6.555 -11.164 0.207 1 80.69 84 ASN B N 1
ATOM 1436 C CA . ASN B 1 84 ? 7.062 -12.367 0.855 1 80.69 84 ASN B CA 1
ATOM 1437 C C . ASN B 1 84 ? 6.902 -13.594 -0.038 1 80.69 84 ASN B C 1
ATOM 1439 O O . ASN B 1 84 ? 7.395 -14.68 0.292 1 80.69 84 ASN B O 1
ATOM 1443 N N . CYS B 1 85 ? 6.207 -13.383 -1.15 1 87.25 85 CYS B N 1
ATOM 1444 C CA . CYS B 1 85 ? 5.98 -14.508 -2.055 1 87.25 85 CYS B CA 1
ATOM 1445 C C . CYS B 1 85 ? 6.672 -14.273 -3.393 1 87.25 85 CYS B C 1
ATOM 1447 O O . CYS B 1 85 ? 6.215 -13.469 -4.203 1 87.25 85 CYS B O 1
ATOM 1449 N N . ASN B 1 86 ? 7.648 -15.062 -3.734 1 86.19 86 ASN B N 1
ATOM 1450 C CA . ASN B 1 86 ? 8.469 -14.844 -4.918 1 86.19 86 ASN B CA 1
ATOM 1451 C C . ASN B 1 86 ? 7.641 -14.891 -6.195 1 86.19 86 ASN B C 1
ATOM 1453 O O . ASN B 1 86 ? 7.93 -14.18 -7.16 1 86.19 86 ASN B O 1
ATOM 1457 N N . PHE B 1 87 ? 6.641 -15.711 -6.145 1 91 87 PHE B N 1
ATOM 1458 C CA . PHE B 1 87 ? 5.859 -15.906 -7.359 1 91 87 PHE B CA 1
ATOM 1459 C C . PHE B 1 87 ? 4.445 -15.367 -7.184 1 91 87 PHE B C 1
ATOM 1461 O O . PHE B 1 87 ? 3.553 -15.68 -7.977 1 91 87 PHE B O 1
ATOM 1468 N N . GLY B 1 88 ? 4.23 -14.57 -6.156 1 90.25 88 GLY B N 1
ATOM 1469 C CA . GLY B 1 88 ? 2.889 -14.125 -5.82 1 90.25 88 GLY B CA 1
ATOM 1470 C C . GLY B 1 88 ? 2.121 -15.125 -4.973 1 90.25 88 GLY B C 1
ATOM 1471 O O . GLY B 1 88 ? 2.693 -16.094 -4.488 1 90.25 88 GLY B O 1
ATOM 1472 N N . GLY B 1 89 ? 0.924 -14.727 -4.766 1 94.88 89 GLY B N 1
ATOM 1473 C CA . GLY B 1 89 ? 0.114 -15.578 -3.912 1 94.88 89 GLY B CA 1
ATOM 1474 C C . GLY B 1 89 ? -1.19 -14.93 -3.484 1 94.88 89 GLY B C 1
ATOM 1475 O O . GLY B 1 89 ? -1.619 -13.938 -4.074 1 94.88 89 GLY B O 1
ATOM 1476 N N . GLU B 1 90 ? -1.823 -15.742 -2.623 1 95 90 GLU B N 1
ATOM 1477 C CA . GLU B 1 90 ? -3.068 -15.289 -2.008 1 95 90 GLU B CA 1
ATOM 1478 C C . GLU B 1 90 ? -2.988 -15.359 -0.486 1 95 90 GLU B C 1
ATOM 1480 O O . GLU B 1 90 ? -2.154 -16.078 0.066 1 95 90 GLU B O 1
ATOM 1485 N N . ASP B 1 91 ? -3.812 -14.461 0.072 1 93.69 91 ASP B N 1
ATOM 1486 C CA . ASP B 1 91 ? -3.818 -14.43 1.531 1 93.69 91 ASP B CA 1
ATOM 1487 C C . ASP B 1 91 ? -5.246 -14.43 2.074 1 93.69 91 ASP B C 1
ATOM 1489 O O . ASP B 1 91 ? -6.203 -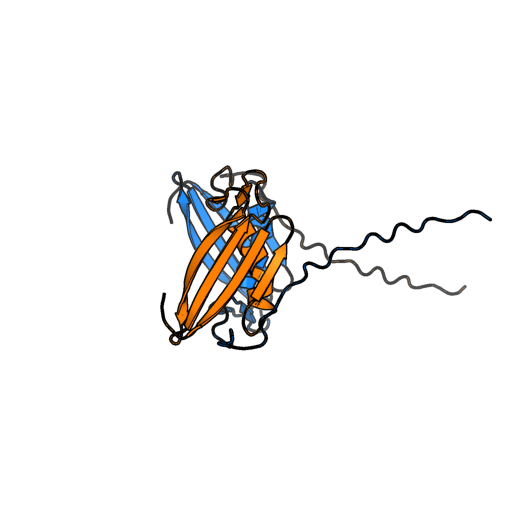14.242 1.319 1 93.69 91 ASP B O 1
ATOM 1493 N N . ASN B 1 92 ? -5.301 -14.898 3.346 1 92.06 92 ASN B N 1
ATOM 1494 C CA . ASN B 1 92 ? -6.527 -14.805 4.129 1 92.06 92 ASN B CA 1
ATOM 1495 C C . ASN B 1 92 ? -6.359 -13.875 5.328 1 92.06 92 ASN B C 1
ATOM 1497 O O . ASN B 1 92 ? -5.754 -14.25 6.332 1 92.06 92 ASN B O 1
ATOM 1501 N N . GLN B 1 93 ? -6.992 -12.695 5.191 1 89.5 93 GLN B N 1
ATOM 1502 C CA . GLN B 1 93 ? -6.859 -11.688 6.242 1 89.5 93 GLN B CA 1
ATOM 1503 C C . GLN B 1 93 ? -8.227 -11.164 6.68 1 89.5 93 GLN B C 1
ATOM 1505 O O . GLN B 1 93 ? -8.805 -10.305 6.023 1 89.5 93 GLN B O 1
ATOM 1510 N N . GLY B 1 94 ? -8.68 -11.727 7.809 1 90 94 GLY B N 1
ATOM 1511 C CA . GLY B 1 94 ? -10.039 -11.375 8.188 1 90 94 GLY B CA 1
ATOM 1512 C C . GLY B 1 94 ? -11.062 -11.711 7.117 1 90 94 GLY B C 1
ATOM 1513 O O . GLY B 1 94 ? -11.117 -12.852 6.641 1 90 94 GLY B O 1
ATOM 1514 N N . ALA B 1 95 ? -11.773 -10.664 6.707 1 93.62 95 ALA B N 1
ATOM 1515 C CA . ALA B 1 95 ? -12.789 -10.875 5.688 1 93.62 95 ALA B CA 1
ATOM 1516 C C . ALA B 1 95 ? -12.195 -10.805 4.285 1 93.62 95 ALA B C 1
ATOM 1518 O O . ALA B 1 95 ? -12.875 -11.078 3.295 1 93.62 95 ALA B O 1
ATOM 1519 N N . TRP B 1 96 ? -10.914 -10.5 4.258 1 94.81 96 TRP B N 1
ATOM 1520 C CA . TRP B 1 96 ? -10.367 -10.148 2.951 1 94.81 96 TRP B CA 1
ATOM 1521 C C . TRP B 1 96 ? -9.469 -11.266 2.422 1 94.81 96 TRP B C 1
ATOM 1523 O O . TRP B 1 96 ? -8.781 -11.938 3.195 1 94.81 96 TRP B O 1
ATOM 1533 N N . ARG B 1 97 ? -9.555 -11.391 1.067 1 95.44 97 ARG B N 1
ATOM 1534 C CA . ARG B 1 97 ? -8.758 -12.367 0.335 1 95.44 97 ARG B CA 1
ATOM 1535 C C . ARG B 1 97 ? -7.926 -11.688 -0.75 1 95.44 97 ARG B C 1
ATOM 1537 O O . ARG B 1 97 ? -8.281 -11.734 -1.93 1 95.44 97 ARG B O 1
ATOM 1544 N N . PRO B 1 98 ? -6.809 -11.117 -0.37 1 95.25 98 PRO B N 1
ATOM 1545 C CA . PRO B 1 98 ? -5.941 -10.477 -1.363 1 95.25 98 PRO B CA 1
ATOM 1546 C C . PRO B 1 98 ? -5.133 -11.484 -2.178 1 95.25 98 PRO B C 1
ATOM 1548 O O . PRO B 1 98 ? -4.723 -12.516 -1.651 1 95.25 98 PRO B O 1
ATOM 1551 N N . ARG B 1 99 ? -4.941 -11.117 -3.439 1 95.19 99 ARG B N 1
ATOM 1552 C CA . ARG B 1 99 ? -4.102 -11.891 -4.352 1 95.19 99 ARG B CA 1
ATOM 1553 C C . ARG B 1 99 ? -3.268 -10.969 -5.238 1 95.19 99 ARG B C 1
ATOM 1555 O O . ARG B 1 99 ? -3.764 -9.953 -5.73 1 95.19 99 ARG B O 1
ATOM 1562 N N . ALA B 1 100 ? -2.064 -11.281 -5.344 1 92.62 100 ALA B N 1
ATOM 1563 C CA . ALA B 1 100 ? -1.154 -10.664 -6.305 1 92.62 100 ALA B CA 1
ATOM 1564 C C . ALA B 1 100 ? -0.347 -11.719 -7.055 1 92.62 100 ALA B C 1
ATOM 1566 O O . ALA B 1 100 ? 0.274 -12.594 -6.438 1 92.62 100 ALA B O 1
ATOM 1567 N N . ASP B 1 101 ? -0.38 -11.594 -8.406 1 93.62 101 ASP B N 1
ATOM 1568 C CA . ASP B 1 101 ? 0.18 -12.641 -9.25 1 93.62 101 ASP B CA 1
ATOM 1569 C C . ASP B 1 101 ? 0.915 -12.055 -10.445 1 93.62 101 ASP B C 1
ATOM 1571 O O . ASP B 1 101 ? 0.288 -11.656 -11.438 1 93.62 101 ASP B O 1
ATOM 1575 N N . PRO B 1 102 ? 2.229 -12.031 -10.32 1 91.5 102 PRO B N 1
ATOM 1576 C CA . PRO B 1 102 ? 2.963 -11.586 -11.508 1 91.5 102 PRO B CA 1
ATOM 1577 C C . PRO B 1 102 ? 2.869 -12.586 -12.664 1 91.5 102 PRO B C 1
ATOM 1579 O O . PRO B 1 102 ? 2.869 -13.797 -12.438 1 91.5 102 PRO B O 1
ATOM 1582 N N . ASN B 1 103 ? 2.664 -12.055 -13.828 1 94.31 103 ASN B N 1
ATOM 1583 C CA . ASN B 1 103 ? 2.562 -12.852 -15.047 1 94.31 103 ASN B CA 1
ATOM 1584 C C . ASN B 1 103 ? 3.301 -12.195 -16.203 1 94.31 103 ASN B C 1
ATOM 1586 O O . ASN B 1 103 ? 3.436 -10.977 -16.25 1 94.31 103 ASN B O 1
ATOM 1590 N N . VAL B 1 104 ? 3.783 -13.062 -17.109 1 92.75 104 VAL B N 1
ATOM 1591 C CA . VAL B 1 104 ? 4.367 -12.531 -18.344 1 92.75 104 VAL B CA 1
ATOM 1592 C C . VAL B 1 104 ? 3.275 -11.906 -19.203 1 92.75 104 VAL B C 1
ATOM 1594 O O . VAL B 1 104 ? 2.174 -12.453 -19.312 1 92.75 104 VAL B O 1
ATOM 1597 N N . GLY B 1 105 ? 3.615 -10.781 -19.781 1 93.56 105 GLY B N 1
ATOM 1598 C CA . GLY B 1 105 ? 2.686 -10.117 -20.672 1 93.56 105 GLY B CA 1
ATOM 1599 C C . GLY B 1 105 ? 2.221 -8.766 -20.156 1 93.56 105 GLY B C 1
ATOM 1600 O O . GLY B 1 105 ? 2.732 -8.273 -19.141 1 93.56 105 GLY B O 1
ATOM 1601 N N . ASN B 1 106 ? 1.273 -8.086 -20.875 1 87.94 106 ASN B N 1
ATOM 1602 C CA . ASN B 1 106 ? 0.709 -6.793 -20.516 1 87.94 106 ASN B CA 1
ATOM 1603 C C . ASN B 1 106 ? -0.776 -6.902 -20.188 1 87.94 106 ASN B C 1
ATOM 1605 O O . ASN B 1 106 ? -1.438 -7.863 -20.578 1 87.94 106 ASN B O 1
ATOM 1609 N N . CYS B 1 107 ? -1.197 -5.941 -19.344 1 92.75 107 CYS B N 1
ATOM 1610 C CA . CYS B 1 107 ? -2.613 -5.906 -19 1 92.75 107 CYS B CA 1
ATOM 1611 C C . CYS B 1 107 ? -3.475 -5.672 -20.234 1 92.75 107 CYS B C 1
ATOM 1613 O O . CYS B 1 107 ? -3.023 -5.059 -21.203 1 92.75 107 CYS B O 1
#

Secondary structure (DSSP, 8-state):
----------------EE-SSSS--GGGSS-PEEE-TT-EEEEEEEETTTEEEEEEEEB--TT---EEE-HHHHHHHHHHHHHT-TT-EE--BTTB--EEEEEES--/----------------EE-SSSS--GGGSS-PEEE-TT-EEEEEEEETTTEEEEEEEEB--TT---EEE-HHHHHHHHHHHHHT-TT-EE--BTTB--EEEEEES--

Organism: Colletotrichum higginsianum (strain IMI 349063) (NCBI:txid759273)

Sequence (214 aa):
MHFSLTTVLAFAASASACYGGGQAWGNIRLEAVEFNGGENKYGCKNMGGGVRVNFRMRNGDDGGPRRTLDYATCIHFLKNPITNCNFGGEDNQGAWRPRADPNVGNCMHFSLTTVLAFAASASACYGGGQAWGNIRLEAVEFNGGENKYGCKNMGGGVRVNFRMRNGDDGGPRRTLDYATCIHFLKNPITNCNFGGEDNQGAWRPRADPNVGNC

Radius of gyration: 20.38 Å; Cα contacts (8 Å, |Δi|>4): 481; chains: 2; bounding box: 48×54×66 Å

Solvent-accessible surface area (backbone atoms only — not comparable to full-atom values): 11622 Å² total; per-residue (Å²): 134,85,82,79,79,77,80,77,78,72,74,76,66,57,63,63,47,58,43,92,60,75,40,52,40,74,83,56,38,48,70,54,47,79,30,49,29,48,32,74,45,76,46,68,44,68,44,71,92,55,25,15,32,42,34,35,44,25,31,59,34,65,83,43,67,71,46,74,43,33,42,60,59,49,49,54,59,38,32,53,25,65,73,74,19,61,20,8,20,35,38,45,54,89,54,34,34,26,30,32,35,40,35,80,40,73,109,134,86,82,78,81,77,80,76,79,73,72,77,67,56,63,63,48,59,43,93,57,75,40,52,40,73,82,53,38,47,71,54,47,79,30,48,30,49,32,74,47,76,48,68,43,68,45,73,93,55,24,16,32,44,33,36,45,25,30,61,34,64,83,44,68,71,45,73,42,33,43,61,60,49,49,54,58,40,32,53,25,63,74,74,16,61,20,8,19,35,37,46,53,88,52,33,34,26,30,31,35,38,35,80,40,72,109